Protein AF-A0A8T4ED11-F1 (afdb_monomer_lite)

Radius of gyration: 26.64 Å; chains: 1; bounding box: 66×72×78 Å

Secondary structure (DSSP, 8-state):
-HHHHHHHHHHHHHH-S-HHHHHHHHHHHHHH-HHHHHHHHHHHHHHHHHHHHHTT-HHHHHHHHHHHHHHH-HHHHHHHHHHHHTT-HHHHHHHHHHHHHHTT-GGGTT-SS-HHHHTTT---SSHHHHHHHHHHHHHHHHHHHHHHT--TT--TTGGGSTTGGGGHHHHHHHHHHHHHHS-SS--HHHHHTSHHHHHHHHHTSSHHHHHHHHHHHHHHTT-------S-----GGGGTTS-HHHHHHHHHHHHHHH---HHHHHHHHHHHHHTT-TTHHHHHHHHHHH---HHHHHHHHHHHHHHT---HHHHHHHHHHHHHHHHHHTTS---TTHHHHHHTTS-PPP-----------

pLDDT: mean 85.47, std 14.9, range [37.72, 97.0]

Structure (mmCIF, N/CA/C/O backbone):
data_AF-A0A8T4ED11-F1
#
_entry.id   AF-A0A8T4ED11-F1
#
loop_
_atom_site.group_PDB
_atom_site.id
_atom_site.type_symbol
_atom_site.label_atom_id
_atom_site.label_alt_id
_atom_site.label_comp_id
_atom_site.label_asym_id
_atom_site.label_entity_id
_atom_site.label_seq_id
_atom_site.pdbx_PDB_ins_code
_atom_site.Cartn_x
_atom_site.Cartn_y
_atom_site.Cartn_z
_atom_site.occupancy
_atom_site.B_iso_or_equiv
_atom_site.auth_seq_id
_atom_site.auth_comp_id
_atom_site.auth_asym_id
_atom_site.auth_atom_id
_atom_site.pdbx_PDB_model_num
ATOM 1 N N . MET A 1 1 ? 19.936 14.659 -42.113 1.00 74.56 1 MET A N 1
ATOM 2 C CA . MET A 1 1 ? 19.290 13.915 -43.222 1.00 74.56 1 MET A CA 1
ATOM 3 C C . MET A 1 1 ? 19.110 12.441 -42.862 1.00 74.56 1 MET A C 1
ATOM 5 O O . MET A 1 1 ? 18.001 11.953 -43.013 1.00 74.56 1 MET A O 1
ATOM 9 N N . ASN A 1 2 ? 20.134 11.768 -42.314 1.00 84.94 2 ASN A N 1
ATOM 10 C CA . ASN A 1 2 ? 20.030 10.369 -41.860 1.00 84.94 2 ASN A CA 1
ATOM 11 C C . ASN A 1 2 ? 18.988 10.152 -40.748 1.00 84.94 2 ASN A C 1
ATOM 13 O O . ASN A 1 2 ? 18.238 9.189 -40.831 1.00 84.94 2 ASN A O 1
ATOM 17 N N . ASP A 1 3 ? 18.870 11.072 -39.784 1.00 88.50 3 ASP A N 1
ATOM 18 C CA . ASP A 1 3 ? 17.879 10.950 -38.699 1.00 88.50 3 ASP A CA 1
ATOM 19 C C . ASP A 1 3 ? 16.433 11.013 -39.199 1.00 88.50 3 ASP A C 1
ATOM 21 O O . ASP A 1 3 ? 15.629 10.154 -38.864 1.00 88.50 3 ASP A O 1
ATOM 25 N N . ILE A 1 4 ? 16.123 11.960 -40.091 1.00 91.25 4 ILE A N 1
ATOM 26 C CA . ILE A 1 4 ? 14.794 12.079 -40.716 1.00 91.25 4 ILE A CA 1
ATOM 27 C C . ILE A 1 4 ? 14.449 10.795 -41.482 1.00 91.25 4 ILE A C 1
ATOM 29 O O . ILE A 1 4 ? 13.319 10.313 -41.427 1.00 91.25 4 ILE A O 1
ATOM 33 N N . LEU A 1 5 ? 15.424 10.221 -42.194 1.00 92.06 5 LEU A N 1
ATOM 34 C CA . LEU A 1 5 ? 15.225 8.984 -42.943 1.00 92.06 5 LEU A CA 1
ATOM 35 C C . LEU A 1 5 ? 15.008 7.787 -42.004 1.00 92.06 5 LEU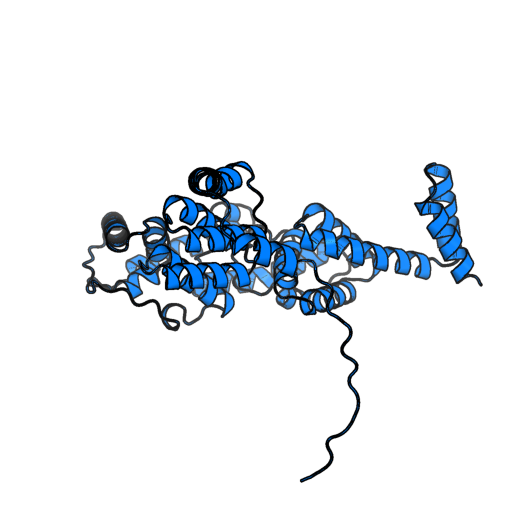 A C 1
ATOM 37 O O . LEU A 1 5 ? 14.088 7.008 -42.235 1.00 92.06 5 LEU A O 1
ATOM 41 N N . ALA A 1 6 ? 15.807 7.654 -40.941 1.00 91.31 6 ALA A N 1
ATOM 42 C CA . ALA A 1 6 ? 15.644 6.607 -39.932 1.00 91.31 6 ALA A CA 1
ATOM 43 C C . ALA A 1 6 ? 14.294 6.712 -39.208 1.00 91.31 6 ALA A C 1
ATOM 45 O O . ALA A 1 6 ? 13.599 5.709 -39.066 1.00 91.31 6 ALA A O 1
ATOM 46 N N . GLU A 1 7 ? 13.881 7.919 -38.824 1.00 91.81 7 GLU A N 1
ATOM 47 C CA . GLU A 1 7 ? 12.572 8.175 -38.225 1.00 91.81 7 GLU A CA 1
ATOM 48 C C . GLU A 1 7 ? 11.429 7.839 -39.190 1.00 91.81 7 GLU A C 1
ATOM 50 O O . GLU A 1 7 ? 10.454 7.207 -38.792 1.00 91.81 7 GLU A O 1
ATOM 55 N N . THR A 1 8 ? 11.555 8.196 -40.472 1.00 94.06 8 THR A N 1
ATOM 56 C CA . THR A 1 8 ? 10.547 7.860 -41.491 1.00 94.06 8 THR A CA 1
ATOM 57 C C . THR A 1 8 ? 10.397 6.347 -41.628 1.00 94.06 8 THR A C 1
ATOM 59 O O . THR A 1 8 ? 9.279 5.839 -41.571 1.00 94.06 8 THR A O 1
ATOM 62 N N . TRP A 1 9 ? 11.508 5.610 -41.743 1.00 94.19 9 TRP A N 1
ATOM 63 C CA . TRP A 1 9 ? 11.479 4.146 -41.779 1.00 94.19 9 TRP A CA 1
ATOM 64 C C . TRP A 1 9 ? 10.877 3.547 -40.504 1.00 94.19 9 TRP A C 1
ATOM 66 O O . TRP A 1 9 ? 10.102 2.599 -40.590 1.00 94.19 9 TRP A O 1
ATOM 76 N N . PHE A 1 10 ? 11.178 4.113 -39.334 1.00 92.31 10 PHE A N 1
ATOM 77 C CA . PHE A 1 10 ? 10.595 3.664 -38.073 1.00 92.31 10 PHE A CA 1
ATOM 78 C C . PHE A 1 10 ? 9.075 3.894 -38.023 1.00 92.31 10 PHE A C 1
ATOM 80 O O . PHE A 1 10 ? 8.321 2.969 -37.756 1.00 92.31 10 PHE A O 1
ATOM 87 N N . ARG A 1 11 ? 8.581 5.082 -38.383 1.00 92.25 11 ARG A N 1
ATOM 88 C CA . ARG A 1 11 ? 7.129 5.348 -38.438 1.00 92.25 11 ARG A CA 1
ATOM 89 C C . ARG A 1 11 ? 6.410 4.458 -39.456 1.00 92.25 11 ARG A C 1
ATOM 91 O O . ARG A 1 11 ? 5.270 4.040 -39.240 1.00 92.25 11 ARG A O 1
ATOM 98 N N . MET A 1 12 ? 7.066 4.153 -40.578 1.00 94.25 12 MET A N 1
ATOM 99 C CA . MET A 1 12 ? 6.539 3.203 -41.558 1.00 94.25 12 MET A CA 1
ATOM 100 C C . MET A 1 12 ? 6.446 1.791 -40.981 1.00 94.25 12 MET A C 1
ATOM 102 O O . MET A 1 12 ? 5.468 1.105 -41.263 1.00 94.25 12 MET A O 1
ATOM 106 N N . SER A 1 13 ? 7.408 1.346 -40.164 1.00 94.44 13 SER A N 1
ATOM 107 C CA . SER A 1 13 ? 7.330 0.016 -39.548 1.00 94.44 13 SER A CA 1
ATOM 108 C C . SER A 1 13 ? 6.127 -0.114 -38.613 1.00 94.44 13 SER A C 1
ATOM 110 O O . SER A 1 13 ? 5.433 -1.123 -38.664 1.00 94.44 13 SER A O 1
ATOM 112 N N . GLU A 1 14 ? 5.816 0.924 -37.836 1.00 90.25 14 GLU A N 1
ATOM 113 C CA . GLU A 1 14 ? 4.693 0.907 -36.889 1.00 90.25 14 GLU A CA 1
ATOM 114 C C . GLU A 1 14 ? 3.315 0.977 -37.561 1.00 90.25 14 GLU A C 1
ATOM 116 O O . GLU A 1 14 ? 2.346 0.410 -37.061 1.00 90.25 14 GLU A O 1
ATOM 121 N N . SER A 1 15 ? 3.217 1.661 -38.701 1.00 93.19 15 SER A N 1
ATOM 122 C CA . SER A 1 15 ? 1.956 1.842 -39.437 1.00 93.19 15 SER A CA 1
ATOM 123 C C . SER A 1 15 ? 1.664 0.733 -40.453 1.00 93.19 15 SER A C 1
ATOM 125 O O . SER A 1 15 ? 0.579 0.713 -41.037 1.00 93.19 15 SER A O 1
ATOM 127 N N . THR A 1 16 ? 2.600 -0.197 -40.674 1.00 95.00 16 THR A N 1
ATOM 128 C CA . THR A 1 16 ? 2.473 -1.258 -41.682 1.00 95.00 16 THR A CA 1
ATOM 129 C C . THR A 1 16 ? 1.821 -2.516 -41.093 1.00 95.00 16 THR A C 1
ATOM 131 O O . THR A 1 16 ? 2.418 -3.156 -40.230 1.00 95.00 16 THR A O 1
ATOM 134 N N . PRO A 1 17 ? 0.637 -2.949 -41.581 1.00 93.75 17 PRO A N 1
ATOM 135 C CA . PRO A 1 17 ? -0.029 -4.154 -41.071 1.00 93.75 17 PRO A CA 1
ATOM 136 C C . PRO A 1 17 ? 0.701 -5.461 -41.420 1.00 93.75 17 PRO A C 1
ATOM 138 O O . PRO A 1 17 ? 0.575 -6.461 -40.710 1.00 93.75 17 PRO A O 1
ATOM 141 N N . ASP A 1 18 ? 1.439 -5.475 -42.535 1.00 96.19 18 ASP A N 1
ATOM 142 C CA . ASP A 1 18 ? 2.239 -6.623 -42.959 1.00 96.19 18 ASP A CA 1
ATOM 143 C C . ASP A 1 18 ? 3.493 -6.747 -42.083 1.00 96.19 18 ASP A C 1
ATOM 145 O O . ASP A 1 18 ? 4.391 -5.904 -42.123 1.00 96.19 18 ASP A O 1
ATOM 149 N N . LYS A 1 19 ? 3.569 -7.835 -41.309 1.00 91.31 19 LYS A N 1
ATOM 150 C CA . LYS A 1 19 ? 4.654 -8.075 -40.347 1.00 91.31 19 LYS A CA 1
ATOM 151 C C . LYS A 1 19 ? 6.035 -8.176 -40.996 1.00 91.31 19 LYS A C 1
ATOM 153 O O . LYS A 1 19 ? 7.015 -7.761 -40.388 1.00 91.31 19 LYS A O 1
ATOM 158 N N . ILE A 1 20 ? 6.128 -8.736 -42.203 1.00 94.00 20 ILE A N 1
ATOM 159 C CA . ILE A 1 20 ? 7.411 -8.898 -42.898 1.00 94.00 20 ILE A CA 1
ATOM 160 C C . ILE A 1 20 ? 7.893 -7.530 -43.373 1.00 94.00 20 ILE A C 1
ATOM 162 O O . ILE A 1 20 ? 9.060 -7.183 -43.201 1.00 94.00 20 ILE A O 1
ATOM 166 N N . LEU A 1 21 ? 6.989 -6.737 -43.946 1.00 93.69 21 LEU A N 1
ATOM 167 C CA . LEU A 1 21 ? 7.322 -5.411 -44.448 1.00 93.69 21 LEU A CA 1
ATOM 168 C C . LEU A 1 21 ? 7.646 -4.429 -43.310 1.00 93.69 21 LEU A C 1
ATOM 170 O O . LEU A 1 21 ? 8.619 -3.682 -43.413 1.00 93.69 21 LEU A O 1
ATOM 174 N N . ALA A 1 22 ? 6.901 -4.493 -42.204 1.00 90.25 22 ALA A N 1
ATOM 175 C CA . ALA A 1 22 ? 7.196 -3.749 -40.983 1.00 90.25 22 ALA A CA 1
ATOM 176 C C . ALA A 1 22 ? 8.606 -4.063 -40.455 1.00 90.25 22 ALA A C 1
ATOM 178 O O . ALA A 1 22 ? 9.381 -3.148 -40.171 1.00 90.25 22 ALA A O 1
ATOM 179 N N . GLU A 1 23 ? 8.980 -5.344 -40.401 1.00 90.38 23 GLU A N 1
ATOM 180 C CA . GLU A 1 23 ? 10.317 -5.761 -39.971 1.00 90.38 23 GLU A CA 1
ATOM 181 C C . GLU A 1 23 ? 11.409 -5.215 -40.903 1.00 90.38 23 GLU A C 1
ATOM 183 O O . GLU A 1 23 ? 12.419 -4.694 -40.437 1.00 90.38 23 GLU A O 1
ATOM 188 N N . ILE A 1 24 ? 11.197 -5.242 -42.224 1.00 94.56 24 ILE A N 1
ATOM 189 C CA . ILE A 1 24 ? 12.142 -4.658 -43.191 1.00 94.56 24 ILE A CA 1
ATOM 190 C C . ILE A 1 24 ? 12.348 -3.160 -42.924 1.00 94.56 24 ILE A C 1
ATOM 192 O O . ILE A 1 24 ? 13.485 -2.680 -42.934 1.00 94.56 24 ILE A O 1
ATOM 196 N N . TYR A 1 25 ? 11.270 -2.415 -42.671 1.00 94.88 25 TYR A N 1
ATOM 197 C CA . TYR A 1 25 ? 11.342 -0.987 -42.359 1.00 94.88 25 TYR A CA 1
ATOM 198 C C . TYR A 1 25 ? 12.078 -0.718 -41.046 1.00 94.88 25 TYR A C 1
ATOM 200 O O . TYR A 1 25 ? 12.963 0.138 -41.012 1.00 94.88 25 TYR A O 1
ATOM 208 N N . LEU A 1 26 ? 11.807 -1.501 -40.001 1.00 91.62 26 LEU A N 1
ATOM 209 C CA . LEU A 1 26 ? 12.522 -1.404 -38.732 1.00 91.62 26 LEU A CA 1
ATOM 210 C C . LEU A 1 26 ? 14.020 -1.696 -38.905 1.00 91.62 26 LEU A C 1
ATOM 212 O O . LEU A 1 26 ? 14.855 -0.930 -38.426 1.00 91.62 26 LEU A O 1
ATOM 216 N N . GLN A 1 27 ? 14.377 -2.759 -39.631 1.00 93.38 27 GLN A N 1
ATOM 217 C CA . GLN A 1 27 ? 15.773 -3.106 -39.906 1.00 93.38 27 GLN A CA 1
ATOM 218 C C . GLN A 1 27 ? 16.490 -2.010 -40.701 1.00 93.38 27 GLN A C 1
ATOM 220 O O . GLN A 1 27 ? 17.664 -1.736 -40.457 1.00 93.38 27 GLN A O 1
ATOM 225 N N . ASN A 1 28 ? 15.803 -1.344 -41.631 1.00 95.06 28 ASN A N 1
ATOM 226 C CA . ASN A 1 28 ? 16.368 -0.200 -42.347 1.00 95.06 28 ASN A CA 1
ATOM 227 C C . ASN A 1 28 ? 16.570 1.010 -41.427 1.00 95.06 28 ASN A C 1
ATOM 229 O O . ASN A 1 28 ? 17.628 1.634 -41.488 1.00 95.06 28 ASN A O 1
ATOM 233 N N . ALA A 1 29 ? 15.615 1.306 -40.542 1.00 92.81 29 ALA A N 1
ATOM 234 C CA . ALA A 1 29 ? 15.761 2.362 -39.544 1.00 92.81 29 ALA A CA 1
ATOM 235 C C . ALA A 1 29 ? 16.968 2.101 -38.621 1.00 92.81 29 ALA A C 1
ATOM 237 O O . ALA A 1 29 ? 17.821 2.974 -38.456 1.00 92.81 29 ALA A O 1
ATOM 238 N N . LEU A 1 30 ? 17.090 0.870 -38.103 1.00 91.00 30 LEU A N 1
ATOM 239 C CA . LEU A 1 30 ? 18.190 0.432 -37.236 1.00 91.00 30 LEU A CA 1
ATOM 240 C C . LEU A 1 30 ? 19.553 0.469 -37.935 1.00 91.00 30 LEU A C 1
ATOM 242 O O . LEU A 1 30 ? 20.549 0.808 -37.306 1.00 91.00 30 LEU A O 1
ATOM 246 N N . LYS A 1 31 ? 19.617 0.150 -39.233 1.00 94.19 31 LYS A N 1
ATOM 247 C CA . LYS A 1 31 ? 20.858 0.262 -40.019 1.00 94.19 31 LYS A CA 1
ATOM 248 C C . LYS A 1 31 ? 21.320 1.706 -40.190 1.00 94.19 31 LYS A C 1
ATOM 250 O O . LYS A 1 31 ? 22.519 1.938 -40.308 1.00 94.19 31 LYS A O 1
ATOM 255 N N . ILE A 1 32 ? 20.384 2.652 -40.269 1.00 94.88 32 ILE A N 1
ATOM 256 C CA . ILE A 1 32 ? 20.697 4.064 -40.510 1.00 94.88 32 ILE A CA 1
ATOM 257 C C . ILE A 1 32 ? 21.063 4.769 -39.205 1.00 94.88 32 ILE A C 1
ATOM 259 O O . ILE A 1 32 ? 22.059 5.488 -39.169 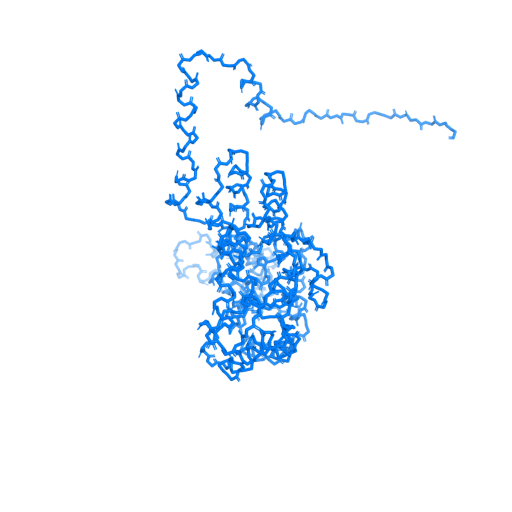1.00 94.88 32 ILE A O 1
ATOM 263 N N . SER A 1 33 ? 20.254 4.599 -38.156 1.00 94.12 33 SER A N 1
ATOM 264 C CA . SER A 1 33 ? 20.466 5.255 -36.863 1.00 94.12 33 SER A CA 1
ATOM 265 C C . SER A 1 33 ? 19.866 4.410 -35.729 1.00 94.12 33 SER A C 1
ATOM 267 O O . SER A 1 33 ? 18.722 4.635 -35.322 1.00 94.12 33 SER A O 1
ATOM 269 N N . PRO A 1 34 ? 20.606 3.408 -35.214 1.00 90.25 34 PRO A N 1
ATOM 270 C CA . PRO A 1 34 ? 20.105 2.530 -34.156 1.00 90.25 34 PRO A CA 1
ATOM 271 C C . PRO A 1 34 ? 19.823 3.304 -32.862 1.00 90.25 34 PRO A C 1
ATOM 273 O O . PRO A 1 34 ? 18.814 3.061 -32.206 1.00 90.25 34 PRO A O 1
ATOM 276 N N . GLU A 1 35 ? 20.657 4.298 -32.550 1.00 89.19 35 GLU A N 1
ATOM 277 C CA . GLU A 1 35 ? 20.508 5.176 -31.385 1.00 89.19 35 GLU A CA 1
ATOM 278 C C . GLU A 1 35 ? 19.219 6.009 -31.448 1.00 89.19 35 GLU A C 1
ATOM 280 O O . GLU A 1 35 ? 18.513 6.137 -30.447 1.00 89.19 35 GLU A O 1
ATOM 285 N N . LEU A 1 36 ? 18.864 6.553 -32.622 1.00 88.44 36 LEU A N 1
ATOM 286 C CA . LEU A 1 36 ? 17.620 7.311 -32.787 1.00 88.44 36 LEU A CA 1
ATOM 287 C C . LEU A 1 36 ? 16.393 6.413 -32.629 1.00 88.44 36 LEU A C 1
ATOM 289 O O . LEU A 1 36 ? 15.457 6.779 -31.923 1.00 88.44 36 LEU A O 1
ATOM 293 N N . VAL A 1 37 ? 16.404 5.235 -33.257 1.00 87.69 37 VAL A N 1
ATOM 294 C CA . VAL A 1 37 ? 15.311 4.260 -33.134 1.00 87.69 37 VAL A CA 1
ATOM 295 C C . VAL A 1 37 ? 15.114 3.857 -31.675 1.00 87.69 37 VAL A C 1
ATOM 297 O O . VAL A 1 37 ? 13.983 3.820 -31.190 1.00 87.69 37 VAL A O 1
ATOM 300 N N . GLN A 1 38 ? 16.207 3.610 -30.952 1.00 88.69 38 GLN A N 1
ATOM 301 C CA . GLN A 1 38 ? 16.168 3.304 -29.527 1.00 88.69 38 GLN A CA 1
ATOM 302 C C . GLN A 1 38 ? 15.596 4.470 -28.711 1.00 88.69 38 GLN A C 1
ATOM 304 O O . GLN A 1 38 ? 14.727 4.251 -27.873 1.00 88.69 38 GLN A O 1
ATOM 309 N N . ARG A 1 39 ? 15.998 5.715 -28.998 1.00 88.69 39 ARG A N 1
ATOM 310 C CA . ARG A 1 39 ? 15.435 6.908 -28.345 1.00 88.69 39 ARG A CA 1
ATOM 311 C C . ARG A 1 39 ? 13.933 7.065 -28.576 1.00 88.69 39 ARG A C 1
ATOM 313 O O . ARG A 1 39 ? 13.223 7.370 -27.622 1.00 88.69 39 ARG A O 1
ATOM 320 N N . ILE A 1 40 ? 13.455 6.870 -29.808 1.00 87.88 40 ILE A N 1
ATOM 321 C CA . ILE A 1 40 ? 12.022 6.962 -30.133 1.00 87.88 40 ILE A CA 1
ATOM 322 C C . ILE A 1 40 ? 11.246 5.878 -29.378 1.00 87.88 40 ILE A C 1
ATOM 324 O O . ILE A 1 40 ? 10.237 6.179 -28.744 1.00 87.88 40 ILE A O 1
ATOM 328 N N . ARG A 1 41 ? 11.752 4.637 -29.374 1.00 89.00 41 ARG A N 1
ATOM 329 C CA . ARG A 1 41 ? 11.154 3.532 -28.613 1.00 89.00 41 ARG A CA 1
ATOM 330 C C . ARG A 1 41 ? 11.076 3.835 -27.121 1.00 89.00 41 ARG A C 1
ATOM 332 O O . ARG A 1 41 ? 9.993 3.741 -26.563 1.00 89.00 41 ARG A O 1
ATOM 339 N N . CYS A 1 42 ? 12.173 4.267 -26.496 1.00 90.19 42 CYS A N 1
ATOM 340 C CA . CYS A 1 42 ? 12.169 4.623 -25.075 1.00 90.19 42 CYS A CA 1
ATOM 341 C C . CYS A 1 42 ? 11.178 5.753 -24.764 1.00 90.19 42 CYS A C 1
ATOM 343 O O . CYS A 1 42 ? 10.489 5.696 -23.749 1.00 90.19 42 CYS A O 1
ATOM 345 N N . ALA A 1 43 ? 11.084 6.770 -25.628 1.00 88.81 43 ALA A N 1
ATOM 346 C CA . ALA A 1 43 ? 10.143 7.872 -25.439 1.00 88.81 43 ALA A CA 1
ATOM 347 C C . ALA A 1 43 ? 8.687 7.385 -25.446 1.00 88.81 43 ALA A C 1
ATOM 349 O O . ALA A 1 43 ? 7.933 7.738 -24.542 1.00 88.81 43 ALA A O 1
ATOM 350 N N . ARG A 1 44 ? 8.330 6.521 -26.403 1.00 89.38 44 ARG A N 1
ATOM 351 C CA . ARG A 1 44 ? 6.996 5.921 -26.502 1.00 89.38 44 ARG A CA 1
ATOM 352 C C . ARG A 1 44 ? 6.697 4.977 -25.336 1.00 89.38 44 ARG A C 1
ATOM 354 O O . ARG A 1 44 ? 5.658 5.103 -24.701 1.00 89.38 44 ARG A O 1
ATOM 361 N N . THR A 1 45 ? 7.622 4.076 -24.999 1.00 92.06 45 THR A N 1
ATOM 362 C CA . THR A 1 45 ? 7.466 3.162 -23.854 1.00 92.06 45 THR A CA 1
ATOM 363 C C . THR A 1 45 ? 7.277 3.926 -22.546 1.00 92.06 45 THR A C 1
ATOM 365 O O . THR A 1 45 ? 6.555 3.469 -21.672 1.00 92.06 45 THR A O 1
ATOM 368 N N . ARG A 1 46 ? 7.880 5.109 -22.403 1.00 89.81 46 ARG A N 1
ATOM 369 C CA . ARG A 1 46 ? 7.675 5.974 -21.237 1.00 89.81 46 ARG A CA 1
ATOM 370 C C . ARG A 1 46 ? 6.263 6.572 -21.181 1.00 89.81 46 ARG A C 1
ATOM 372 O O . ARG A 1 46 ? 5.706 6.656 -20.092 1.00 89.81 46 ARG A O 1
ATOM 379 N N . GLU A 1 47 ? 5.700 6.990 -22.314 1.00 89.25 47 GLU A N 1
ATOM 380 C CA . GLU A 1 47 ? 4.308 7.466 -22.385 1.00 89.25 47 GLU A CA 1
ATOM 381 C C . GLU A 1 47 ? 3.333 6.335 -22.033 1.00 89.25 47 GLU A C 1
ATOM 383 O O . GLU A 1 47 ? 2.474 6.498 -21.172 1.00 89.25 47 GLU A O 1
ATOM 388 N N . GLU A 1 48 ? 3.546 5.148 -22.601 1.00 92.75 48 GLU A N 1
ATOM 389 C CA . GLU A 1 48 ? 2.750 3.957 -22.287 1.00 92.75 48 GLU A CA 1
ATOM 390 C C . GLU A 1 48 ? 2.904 3.544 -20.812 1.00 92.75 48 GLU A C 1
ATOM 392 O O . GLU A 1 48 ? 1.926 3.186 -20.158 1.00 92.75 48 GLU A O 1
ATOM 397 N N . LEU A 1 49 ? 4.117 3.629 -20.254 1.00 93.50 49 LEU A N 1
ATOM 398 C CA . LEU A 1 49 ? 4.384 3.321 -18.849 1.00 93.50 49 LEU A CA 1
ATOM 399 C C . LEU A 1 49 ? 3.588 4.231 -17.909 1.00 93.50 49 LEU A C 1
ATOM 401 O O . LEU A 1 49 ? 3.079 3.749 -16.901 1.00 93.50 49 LEU A O 1
ATOM 405 N N . TYR A 1 50 ? 3.453 5.518 -18.231 1.00 92.12 50 TYR A N 1
ATOM 406 C CA . TYR A 1 50 ? 2.631 6.434 -17.444 1.00 92.12 50 TYR A CA 1
ATOM 407 C C . TYR A 1 50 ? 1.178 5.959 -17.366 1.00 92.12 50 TYR A C 1
ATOM 409 O O . TYR A 1 50 ? 0.661 5.760 -16.267 1.00 92.12 50 TYR A O 1
ATOM 417 N N . GLU A 1 51 ? 0.552 5.694 -18.514 1.00 91.31 51 GLU A N 1
ATOM 418 C CA . GLU A 1 51 ? -0.836 5.221 -18.579 1.00 91.31 51 GLU A CA 1
ATOM 419 C C . GLU A 1 51 ? -1.007 3.872 -17.864 1.00 91.31 51 GLU A C 1
ATOM 421 O O . GLU A 1 51 ? -2.015 3.615 -17.201 1.00 91.31 51 GLU A O 1
ATOM 426 N N . GLN A 1 52 ? -0.006 2.993 -17.955 1.00 93.31 52 GLN A N 1
ATOM 427 C CA . GLN A 1 52 ? -0.004 1.690 -17.287 1.00 93.31 52 GLN A CA 1
ATOM 428 C C . GLN A 1 52 ? 0.120 1.814 -15.763 1.00 93.31 52 GLN A C 1
ATOM 430 O O . GLN A 1 52 ? -0.580 1.104 -15.040 1.00 93.31 52 GLN A O 1
ATOM 435 N N . ILE A 1 53 ? 0.976 2.713 -15.264 1.00 91.25 53 ILE A N 1
ATOM 436 C CA . ILE A 1 53 ? 1.083 3.031 -13.831 1.00 91.25 53 ILE A CA 1
ATOM 437 C C . ILE A 1 53 ? -0.234 3.642 -13.350 1.00 91.25 53 ILE A C 1
ATOM 439 O O . ILE A 1 53 ? -0.771 3.234 -12.318 1.00 91.25 53 ILE A O 1
ATOM 443 N N . GLU A 1 54 ? -0.785 4.589 -14.109 1.00 87.31 54 GLU A N 1
ATOM 444 C CA . GLU A 1 54 ? -2.030 5.265 -13.767 1.00 87.31 54 GLU A CA 1
ATOM 445 C C . GLU A 1 54 ? -3.196 4.272 -13.676 1.00 87.31 54 GLU A C 1
ATOM 447 O O . GLU A 1 54 ? -3.924 4.271 -12.682 1.00 87.31 54 GLU A O 1
ATOM 452 N N . SER A 1 55 ? -3.315 3.373 -14.651 1.00 85.62 55 SER A N 1
ATOM 453 C CA . SER A 1 55 ? -4.346 2.329 -14.708 1.00 85.62 55 SER A CA 1
ATOM 454 C C . SER A 1 55 ? -4.062 1.097 -13.837 1.00 85.62 55 SER A C 1
ATOM 456 O O . SER A 1 55 ? -4.864 0.162 -13.839 1.00 85.62 55 SER A O 1
ATOM 458 N N . ARG A 1 56 ? -2.950 1.073 -13.084 1.00 86.50 56 ARG A N 1
ATOM 459 C CA . ARG A 1 56 ? -2.497 -0.073 -12.266 1.00 86.50 56 ARG A CA 1
ATOM 460 C C . ARG A 1 56 ? -2.352 -1.381 -13.065 1.00 86.50 56 ARG A C 1
ATOM 462 O O . ARG A 1 56 ? -2.519 -2.477 -12.529 1.00 86.50 56 ARG A O 1
ATOM 469 N N . ASN A 1 57 ? -2.009 -1.299 -14.350 1.00 90.25 57 ASN A N 1
ATOM 470 C CA . ASN A 1 57 ? -1.719 -2.466 -15.181 1.00 90.25 57 ASN A CA 1
ATOM 471 C C . ASN A 1 57 ? -0.289 -2.960 -14.915 1.00 90.25 57 ASN A C 1
ATOM 473 O O . ASN A 1 57 ? 0.624 -2.751 -15.717 1.00 90.25 57 ASN A O 1
ATOM 477 N N . TYR A 1 58 ? -0.097 -3.613 -13.764 1.00 90.69 58 TYR A N 1
ATOM 478 C CA . TYR A 1 58 ? 1.224 -4.014 -13.270 1.00 90.69 58 TYR A CA 1
ATOM 479 C C . TYR A 1 58 ? 2.002 -4.883 -14.260 1.00 90.69 58 TYR A C 1
ATOM 481 O O . TYR A 1 58 ? 3.200 -4.680 -14.425 1.00 90.69 58 TYR A O 1
ATOM 489 N N . ALA A 1 59 ? 1.336 -5.814 -14.951 1.00 92.88 59 ALA A N 1
ATOM 490 C CA . ALA A 1 59 ? 1.989 -6.685 -15.926 1.00 92.88 59 ALA A CA 1
ATOM 491 C C . ALA A 1 59 ? 2.600 -5.880 -17.083 1.00 92.88 59 ALA A C 1
ATOM 493 O O . ALA A 1 59 ? 3.774 -6.053 -17.401 1.00 92.88 59 ALA A O 1
ATOM 494 N N . SER A 1 60 ? 1.825 -4.956 -17.660 1.00 94.44 60 SER A N 1
ATOM 495 C CA . SER A 1 60 ? 2.299 -4.127 -18.773 1.00 94.44 60 SER A CA 1
ATOM 496 C C . SER A 1 60 ? 3.363 -3.131 -18.309 1.00 94.44 60 SER A C 1
ATOM 498 O O . SER A 1 60 ? 4.393 -3.001 -18.964 1.00 94.44 60 SER A O 1
ATOM 500 N N . ALA A 1 61 ? 3.169 -2.512 -17.138 1.00 95.75 61 ALA A N 1
ATOM 501 C CA . ALA A 1 61 ? 4.146 -1.599 -16.546 1.00 95.75 61 ALA A CA 1
ATOM 502 C C . ALA A 1 61 ? 5.498 -2.288 -16.291 1.00 95.75 61 ALA A C 1
ATOM 504 O O . ALA A 1 61 ? 6.544 -1.718 -16.592 1.00 95.75 61 ALA A O 1
ATOM 505 N N . CYS A 1 62 ? 5.492 -3.533 -15.796 1.00 95.94 62 CYS A N 1
ATOM 506 C CA . CYS A 1 62 ? 6.717 -4.311 -15.595 1.00 95.94 62 CYS A CA 1
ATOM 507 C C . CYS A 1 62 ? 7.437 -4.598 -16.919 1.00 95.94 62 CYS A C 1
ATOM 509 O O . CYS A 1 62 ? 8.652 -4.430 -16.988 1.00 95.94 62 CYS A O 1
ATOM 511 N N . SER A 1 63 ? 6.706 -4.974 -17.974 1.00 94.88 63 SER A N 1
ATOM 512 C CA . SER A 1 63 ? 7.295 -5.185 -19.303 1.00 94.88 63 SER A CA 1
ATOM 513 C C . SER A 1 63 ? 7.889 -3.899 -19.886 1.00 94.88 63 SER A C 1
ATOM 515 O O . SER A 1 63 ? 8.988 -3.920 -20.435 1.00 94.88 63 SER A O 1
ATOM 517 N N . SER A 1 64 ? 7.208 -2.762 -19.727 1.00 95.56 64 SER A N 1
ATOM 518 C CA . SER A 1 64 ? 7.726 -1.455 -20.147 1.00 95.56 64 SER A CA 1
ATOM 519 C C . SER A 1 64 ? 8.994 -1.069 -19.379 1.00 95.56 64 SER A C 1
ATOM 521 O O . SER A 1 64 ? 9.951 -0.576 -19.974 1.00 95.56 64 SER A O 1
ATOM 523 N N . LEU A 1 65 ? 9.041 -1.332 -18.069 1.00 95.94 65 LEU A N 1
ATOM 524 C CA . LEU A 1 65 ? 10.232 -1.096 -17.250 1.00 95.94 65 LEU A CA 1
ATOM 525 C C . LEU A 1 65 ? 11.413 -1.970 -17.664 1.00 95.94 65 LEU A C 1
ATOM 527 O O . LEU A 1 65 ? 12.526 -1.460 -17.746 1.00 95.94 65 LEU A O 1
ATOM 531 N N . GLU A 1 66 ? 11.188 -3.251 -17.947 1.00 95.69 66 GLU A N 1
ATOM 532 C CA . GLU A 1 66 ? 12.227 -4.160 -18.441 1.00 95.69 66 GLU A CA 1
ATOM 533 C C . GLU A 1 66 ? 12.852 -3.624 -19.734 1.00 95.69 66 GLU A C 1
ATOM 535 O O . GLU A 1 66 ? 14.068 -3.440 -19.793 1.00 95.69 66 GLU A O 1
ATOM 540 N N . LEU A 1 67 ? 12.023 -3.234 -20.709 1.00 93.06 67 LEU A N 1
ATOM 541 C CA . LEU A 1 67 ? 12.485 -2.639 -21.967 1.00 93.06 67 LEU A CA 1
ATOM 542 C C . LEU A 1 67 ? 13.302 -1.356 -21.752 1.00 93.06 67 LEU A C 1
ATOM 544 O O . LEU A 1 67 ? 14.334 -1.158 -22.397 1.00 93.06 67 LEU A O 1
ATOM 548 N N . LEU A 1 68 ? 12.864 -0.477 -20.845 1.00 94.50 68 LEU A N 1
ATOM 549 C CA . LEU A 1 68 ? 13.600 0.747 -20.520 1.00 94.50 68 LEU A CA 1
ATOM 550 C C . LEU A 1 68 ? 14.933 0.431 -19.831 1.00 94.50 68 LEU A C 1
ATOM 552 O O . LEU A 1 68 ? 15.964 0.994 -20.195 1.00 94.50 68 LEU A O 1
ATOM 556 N N . VAL A 1 69 ? 14.950 -0.494 -18.874 1.00 94.62 69 VAL A N 1
ATOM 557 C CA . VAL A 1 69 ? 16.179 -0.897 -18.181 1.00 94.62 69 VAL A CA 1
ATOM 558 C C . VAL A 1 69 ? 17.188 -1.497 -19.155 1.00 94.62 69 VAL A C 1
ATOM 560 O O . VAL A 1 69 ? 18.355 -1.113 -19.109 1.00 94.62 69 VAL A O 1
ATOM 563 N N . GLU A 1 70 ? 16.761 -2.374 -20.060 1.00 91.38 70 GLU A N 1
ATOM 564 C CA . GLU A 1 70 ? 17.634 -2.958 -21.084 1.00 91.38 70 GLU A CA 1
ATOM 565 C C . GLU A 1 70 ? 18.188 -1.900 -22.045 1.00 91.38 70 GLU A C 1
ATOM 567 O O . GLU A 1 70 ? 19.350 -1.963 -22.450 1.00 91.38 70 GLU A O 1
ATOM 572 N N . ALA A 1 71 ? 17.374 -0.904 -22.400 1.00 90.56 71 ALA A N 1
ATOM 573 C CA . ALA A 1 71 ? 17.757 0.101 -23.379 1.00 90.56 71 ALA A CA 1
ATOM 574 C C . ALA A 1 71 ? 18.678 1.197 -22.813 1.00 90.56 71 ALA A C 1
ATOM 576 O O . ALA A 1 71 ? 19.626 1.608 -23.478 1.00 90.56 71 ALA A O 1
ATOM 577 N N . GLN A 1 72 ? 18.393 1.718 -21.621 1.00 92.00 72 GLN A N 1
ATOM 578 C CA . GLN A 1 72 ? 19.063 2.914 -21.076 1.00 92.00 72 GLN A CA 1
ATOM 579 C C . GLN A 1 72 ? 19.648 2.703 -19.671 1.00 92.00 72 GLN A C 1
ATOM 581 O O . GLN A 1 72 ? 20.272 3.609 -19.114 1.00 92.00 72 GLN A O 1
ATOM 586 N N . GLY A 1 73 ? 19.489 1.512 -19.096 1.00 93.56 73 GLY A N 1
ATOM 587 C CA . GLY A 1 73 ? 19.963 1.180 -17.760 1.00 93.56 73 GLY A CA 1
ATOM 588 C C . GLY A 1 73 ? 19.045 1.679 -16.642 1.00 93.56 73 GLY A C 1
ATOM 589 O O . GLY A 1 73 ? 18.192 2.558 -16.815 1.00 93.56 73 GLY A O 1
ATOM 590 N N . TRP A 1 74 ? 19.254 1.123 -15.447 1.00 95.62 74 TRP A N 1
ATOM 591 C CA . TRP A 1 74 ? 18.430 1.424 -14.275 1.00 95.62 74 TRP A CA 1
ATOM 592 C C . TRP A 1 74 ? 18.506 2.885 -13.841 1.00 95.62 74 TRP A C 1
ATOM 594 O O . TRP A 1 74 ? 17.473 3.496 -13.624 1.00 95.62 74 TRP A O 1
ATOM 604 N N . LYS A 1 75 ? 19.702 3.481 -13.761 1.00 94.75 75 LYS A N 1
ATOM 605 C CA . LYS A 1 75 ? 19.854 4.860 -13.260 1.00 94.75 75 LYS A CA 1
ATOM 606 C C . LYS A 1 75 ? 19.070 5.883 -14.084 1.00 94.75 75 LYS A C 1
ATOM 608 O O . LYS A 1 75 ? 18.461 6.785 -13.519 1.00 94.75 75 LYS A O 1
ATOM 613 N N . VAL A 1 76 ? 19.083 5.736 -15.409 1.00 93.69 76 VAL A N 1
ATOM 614 C CA . VAL A 1 76 ? 18.338 6.624 -16.313 1.00 93.69 76 VAL A CA 1
ATOM 615 C C . VAL A 1 76 ? 16.837 6.375 -16.173 1.00 93.69 76 VAL A C 1
ATOM 617 O O . VAL A 1 76 ? 16.075 7.325 -16.025 1.00 93.69 76 VAL A O 1
ATOM 620 N N . THR A 1 77 ? 16.424 5.106 -16.145 1.00 95.06 77 THR A N 1
ATOM 621 C CA . THR A 1 77 ? 15.017 4.712 -15.968 1.00 95.06 77 THR A CA 1
ATOM 622 C C . THR A 1 77 ? 14.454 5.198 -14.631 1.00 95.06 77 THR A C 1
ATOM 624 O O . THR A 1 77 ? 13.379 5.784 -14.586 1.00 95.06 77 THR A O 1
ATOM 627 N N . HIS A 1 78 ? 15.207 5.040 -13.545 1.00 95.44 78 HIS A N 1
ATOM 628 C CA . HIS A 1 78 ? 14.842 5.502 -12.210 1.00 95.44 78 HIS A CA 1
ATOM 629 C C . HIS A 1 78 ? 14.716 7.026 -12.138 1.00 95.44 78 HIS A C 1
ATOM 631 O O . HIS A 1 78 ? 13.721 7.522 -11.620 1.00 95.44 78 HIS A O 1
ATOM 637 N N . SER A 1 79 ? 15.658 7.774 -12.724 1.00 94.19 79 SER A N 1
ATOM 638 C CA . SER A 1 79 ? 15.550 9.237 -12.807 1.00 94.19 79 SER A CA 1
ATOM 639 C C . SER A 1 79 ? 14.262 9.671 -13.513 1.00 94.19 79 SER A C 1
ATOM 641 O O . SER A 1 79 ? 13.596 10.591 -13.056 1.00 94.19 79 SER A O 1
ATOM 643 N N . GLN A 1 80 ? 13.873 8.983 -14.589 1.00 91.88 80 GLN A N 1
ATOM 644 C CA . GLN A 1 80 ? 12.628 9.277 -15.305 1.00 91.88 80 GLN A CA 1
ATOM 645 C C . GLN A 1 80 ? 11.383 8.930 -14.479 1.00 91.88 80 GLN A C 1
ATOM 647 O O . GLN A 1 80 ? 10.393 9.656 -14.530 1.00 91.88 80 GLN A O 1
ATOM 652 N N . LEU A 1 81 ? 11.425 7.847 -13.697 1.00 93.69 81 LEU A N 1
ATOM 653 C CA . LEU A 1 81 ? 10.365 7.534 -12.738 1.00 93.69 81 LEU A CA 1
ATOM 654 C C . LEU A 1 81 ? 10.261 8.605 -11.651 1.00 93.69 81 LEU A C 1
ATOM 656 O O . LEU A 1 81 ? 9.158 8.980 -11.280 1.00 93.69 81 LEU A O 1
ATOM 660 N N . MET A 1 82 ? 11.382 9.136 -11.160 1.00 92.25 82 MET A N 1
ATOM 661 C CA . MET A 1 82 ? 11.375 10.243 -10.199 1.00 92.25 82 MET A CA 1
ATOM 662 C C . MET A 1 82 ? 10.724 11.499 -10.782 1.00 92.25 82 MET A C 1
ATOM 664 O O . MET A 1 82 ? 9.903 12.118 -10.105 1.00 92.25 82 MET A O 1
ATOM 668 N N . ASP A 1 83 ? 11.031 11.834 -12.037 1.00 90.50 83 ASP A N 1
ATOM 669 C CA . ASP A 1 83 ? 10.395 12.951 -12.744 1.00 90.50 83 ASP A CA 1
ATOM 670 C C . ASP A 1 83 ? 8.880 12.734 -12.890 1.00 90.50 83 ASP A C 1
ATOM 672 O O . ASP A 1 83 ? 8.095 13.673 -12.760 1.00 90.50 83 ASP A O 1
ATOM 676 N N . LEU A 1 84 ? 8.451 11.487 -13.108 1.00 87.19 84 LEU A N 1
ATOM 677 C CA . LEU A 1 84 ? 7.038 11.113 -13.144 1.00 87.19 84 LEU A CA 1
ATOM 678 C C . LEU A 1 84 ? 6.365 11.278 -11.775 1.00 87.19 84 LEU A C 1
ATOM 680 O O . LEU A 1 84 ? 5.306 11.893 -11.659 1.00 87.19 84 LEU A O 1
ATOM 684 N N . CYS A 1 85 ? 7.008 10.773 -10.723 1.00 88.38 85 CYS A N 1
ATOM 685 C CA . CYS A 1 85 ? 6.551 10.874 -9.340 1.00 88.38 85 CYS A CA 1
ATOM 686 C C . CYS A 1 85 ? 6.448 12.328 -8.855 1.00 88.38 85 CYS A C 1
ATOM 688 O O . CYS A 1 85 ? 5.641 12.621 -7.977 1.00 88.38 85 CYS A O 1
ATOM 690 N N . ALA A 1 86 ? 7.255 13.239 -9.405 1.00 87.12 86 ALA A N 1
ATOM 691 C CA . ALA A 1 86 ? 7.211 14.660 -9.067 1.00 87.12 86 ALA A CA 1
ATOM 692 C C . ALA A 1 86 ? 5.930 15.359 -9.563 1.00 87.12 86 ALA A C 1
ATOM 694 O O . ALA A 1 86 ? 5.595 16.429 -9.060 1.00 87.12 86 ALA A O 1
ATOM 695 N N . GLN A 1 87 ? 5.202 14.763 -10.514 1.00 82.56 87 GLN A N 1
ATOM 696 C CA . GLN A 1 87 ? 3.970 15.339 -11.059 1.00 82.56 87 GLN A CA 1
ATOM 697 C C . GLN A 1 87 ? 2.789 15.211 -10.092 1.00 82.56 87 GLN A C 1
ATOM 699 O O . GLN A 1 87 ? 1.958 16.114 -10.019 1.00 82.56 87 GLN A O 1
ATOM 704 N N . SER A 1 88 ? 2.687 14.099 -9.350 1.00 80.12 88 SER A N 1
ATOM 705 C CA . SER A 1 88 ? 1.635 13.919 -8.344 1.00 80.12 88 SER A CA 1
ATOM 706 C C . SER A 1 88 ? 1.956 12.817 -7.323 1.00 80.12 88 SER A C 1
ATOM 708 O O . SER A 1 88 ? 2.576 11.800 -7.643 1.00 80.12 88 SER A O 1
ATOM 710 N N . LEU A 1 89 ? 1.463 12.982 -6.089 1.00 73.06 89 LEU A N 1
ATOM 711 C CA . LEU A 1 89 ? 1.544 11.956 -5.041 1.00 73.06 89 LEU A CA 1
ATOM 712 C C . LEU A 1 89 ? 0.875 10.616 -5.441 1.00 73.06 89 LEU A C 1
ATOM 714 O O . LEU A 1 89 ? 1.513 9.581 -5.244 1.00 73.06 89 LEU A O 1
ATOM 718 N N . PRO A 1 90 ? -0.330 10.589 -6.059 1.00 80.69 90 PRO A N 1
ATOM 719 C CA . PRO A 1 90 ? -0.928 9.355 -6.576 1.00 80.69 90 PRO A CA 1
ATOM 720 C C . PRO A 1 90 ? -0.000 8.546 -7.487 1.00 80.69 90 PRO A C 1
ATOM 722 O O . PRO A 1 90 ? 0.067 7.321 -7.377 1.00 80.69 90 PRO A O 1
ATOM 725 N N . LEU A 1 91 ? 0.721 9.224 -8.385 1.00 84.81 91 LEU A N 1
ATOM 726 C CA . LEU A 1 91 ? 1.649 8.568 -9.306 1.00 84.81 91 LEU A CA 1
ATOM 727 C C . LEU A 1 91 ? 2.851 7.997 -8.574 1.00 84.81 91 LEU A C 1
ATOM 729 O O . LEU A 1 91 ? 3.271 6.889 -8.899 1.00 84.81 91 LEU A O 1
ATOM 733 N N . ARG A 1 92 ? 3.384 8.710 -7.576 1.00 89.19 92 ARG A N 1
ATOM 734 C CA . ARG A 1 92 ? 4.494 8.207 -6.762 1.00 89.19 92 ARG A CA 1
ATOM 735 C C . ARG A 1 92 ? 4.144 6.892 -6.080 1.00 89.19 92 ARG A C 1
ATOM 737 O O . ARG A 1 92 ? 4.925 5.947 -6.132 1.00 89.19 92 ARG A O 1
ATOM 744 N N . GLU A 1 93 ? 2.949 6.817 -5.513 1.00 84.56 93 GLU A N 1
ATOM 745 C CA . GLU A 1 93 ? 2.482 5.624 -4.815 1.00 84.56 93 GLU A CA 1
ATOM 746 C C . GLU A 1 93 ? 2.255 4.440 -5.754 1.00 84.56 93 GLU A C 1
ATOM 748 O O . GLU A 1 93 ? 2.783 3.350 -5.533 1.00 84.56 93 GLU A O 1
ATOM 753 N N . ARG A 1 94 ? 1.567 4.673 -6.876 1.00 88.38 94 ARG A N 1
ATOM 754 C CA . ARG A 1 94 ? 1.372 3.646 -7.912 1.00 88.38 94 ARG A CA 1
ATOM 755 C C . ARG A 1 94 ? 2.698 3.189 -8.522 1.00 88.38 94 ARG A C 1
ATOM 757 O O . ARG A 1 94 ? 2.862 2.009 -8.819 1.00 88.38 94 ARG A O 1
ATOM 764 N N . THR A 1 95 ? 3.656 4.102 -8.673 1.00 91.69 95 THR A N 1
ATOM 765 C CA . THR A 1 95 ? 5.018 3.770 -9.110 1.00 91.69 95 THR A CA 1
ATOM 766 C C . THR A 1 95 ? 5.711 2.886 -8.078 1.00 91.69 95 THR A C 1
ATOM 768 O O . THR A 1 95 ? 6.327 1.893 -8.453 1.00 91.69 95 THR A O 1
ATOM 771 N N . GLY A 1 96 ? 5.568 3.189 -6.784 1.00 91.19 96 GLY A N 1
ATOM 772 C CA . GLY A 1 96 ? 6.063 2.348 -5.695 1.00 91.19 96 GLY A CA 1
ATOM 773 C C . GLY A 1 96 ? 5.532 0.913 -5.769 1.00 91.19 96 GLY A C 1
ATOM 774 O O . GLY A 1 96 ? 6.328 -0.028 -5.736 1.00 91.19 96 GLY A O 1
ATOM 775 N N . ASP A 1 97 ? 4.219 0.742 -5.959 1.00 89.44 97 ASP A N 1
ATOM 776 C CA . ASP A 1 97 ? 3.591 -0.575 -6.154 1.00 89.44 97 ASP A CA 1
ATOM 777 C C . ASP A 1 97 ? 4.201 -1.302 -7.366 1.00 89.44 97 ASP A C 1
ATOM 779 O O . ASP A 1 97 ? 4.641 -2.449 -7.263 1.00 89.44 97 ASP A O 1
ATOM 783 N N . VAL A 1 98 ? 4.277 -0.623 -8.517 1.00 92.56 98 VAL A N 1
ATOM 784 C CA . VAL A 1 98 ? 4.845 -1.175 -9.758 1.00 92.56 98 VAL A CA 1
ATOM 785 C C . VAL A 1 98 ? 6.291 -1.623 -9.556 1.00 92.56 98 VAL A C 1
ATOM 787 O O . VAL A 1 98 ? 6.658 -2.695 -10.031 1.00 92.56 98 VAL A O 1
ATOM 790 N N . LEU A 1 99 ? 7.104 -0.863 -8.819 1.00 95.00 99 LEU A N 1
ATOM 791 C CA . LEU A 1 99 ? 8.484 -1.238 -8.512 1.00 95.00 99 LEU A CA 1
ATOM 792 C C . LEU A 1 99 ? 8.564 -2.487 -7.632 1.00 95.00 99 LEU A C 1
ATOM 794 O O . LEU A 1 99 ? 9.393 -3.360 -7.888 1.00 95.00 99 LEU A O 1
ATOM 798 N N . LEU A 1 100 ? 7.694 -2.613 -6.626 1.00 92.94 100 LEU A N 1
ATOM 799 C CA . LEU A 1 100 ? 7.621 -3.833 -5.821 1.00 92.94 100 LEU A CA 1
ATOM 800 C C . LEU A 1 100 ? 7.234 -5.041 -6.684 1.00 92.94 100 LEU A C 1
ATOM 802 O O . LEU A 1 100 ? 7.858 -6.093 -6.561 1.00 92.94 100 LEU A O 1
ATOM 806 N N . HIS A 1 101 ? 6.279 -4.896 -7.606 1.00 92.62 101 HIS A N 1
ATOM 807 C CA . HIS A 1 101 ? 5.940 -5.951 -8.566 1.00 92.62 101 HIS A CA 1
ATOM 808 C C . HIS A 1 101 ? 7.113 -6.296 -9.496 1.00 92.62 101 HIS A C 1
ATOM 810 O O . HIS A 1 101 ? 7.474 -7.468 -9.611 1.00 92.62 101 HIS A O 1
ATOM 816 N N . PHE A 1 102 ? 7.743 -5.287 -10.100 1.00 95.00 102 PHE A N 1
ATOM 817 C CA . PHE A 1 102 ? 8.868 -5.438 -11.025 1.00 95.00 102 PHE A CA 1
ATOM 818 C C . PHE A 1 102 ? 10.054 -6.174 -10.386 1.00 95.00 102 PHE A C 1
ATOM 820 O O . PHE A 1 102 ? 10.679 -7.037 -11.010 1.00 95.00 102 PHE A O 1
ATOM 827 N N . PHE A 1 103 ? 10.329 -5.896 -9.109 1.00 94.56 103 PHE A N 1
ATOM 828 C CA . PHE A 1 103 ? 11.412 -6.544 -8.377 1.00 94.56 103 PHE A CA 1
ATOM 829 C C . PHE A 1 103 ? 11.044 -7.889 -7.728 1.00 94.56 103 PHE A C 1
ATOM 831 O O . PHE A 1 103 ? 11.886 -8.487 -7.054 1.00 94.56 103 PHE A O 1
ATOM 838 N N . GLY A 1 104 ? 9.820 -8.393 -7.926 1.00 90.56 104 GLY A N 1
ATOM 839 C CA . GLY A 1 104 ? 9.367 -9.648 -7.314 1.00 90.56 104 GLY A CA 1
ATOM 840 C C . GLY A 1 104 ? 9.180 -9.548 -5.794 1.00 90.56 104 GLY A C 1
ATOM 841 O O . GLY A 1 104 ? 9.412 -10.509 -5.066 1.00 90.56 104 GLY A O 1
ATOM 842 N N . LEU A 1 105 ? 8.802 -8.365 -5.315 1.00 91.12 105 LEU A N 1
ATOM 843 C CA . LEU A 1 105 ? 8.585 -8.001 -3.912 1.00 91.12 105 LEU A CA 1
ATOM 844 C C . LEU A 1 105 ? 7.116 -7.642 -3.635 1.00 91.12 105 LEU A C 1
ATOM 846 O O . LEU A 1 105 ? 6.811 -6.970 -2.654 1.00 91.12 105 LEU A O 1
ATOM 850 N N . SER A 1 106 ? 6.193 -8.074 -4.492 1.00 88.50 106 SER A N 1
ATOM 851 C CA . SER A 1 106 ? 4.756 -7.800 -4.376 1.00 88.50 106 SER A CA 1
ATOM 852 C C . SER A 1 106 ? 4.131 -8.358 -3.093 1.00 88.50 106 SER A C 1
ATOM 854 O O . SER A 1 106 ? 3.187 -7.780 -2.569 1.00 88.50 106 SER A O 1
ATOM 856 N N . THR A 1 107 ? 4.710 -9.406 -2.502 1.00 85.50 107 THR A N 1
ATOM 857 C CA . THR A 1 107 ? 4.324 -9.914 -1.171 1.00 85.50 107 THR A CA 1
ATOM 858 C C . THR A 1 107 ? 4.652 -8.938 -0.030 1.00 85.50 107 THR A C 1
ATOM 860 O O . THR A 1 107 ? 4.317 -9.193 1.125 1.00 85.50 107 THR A O 1
ATOM 863 N N . LEU A 1 108 ? 5.346 -7.832 -0.324 1.00 85.69 108 LEU A N 1
ATOM 864 C CA . LEU A 1 108 ? 5.812 -6.829 0.630 1.00 85.69 108 LEU A CA 1
ATOM 865 C C . LEU A 1 108 ? 5.148 -5.451 0.452 1.00 85.69 108 LEU A C 1
ATOM 867 O O . LEU A 1 108 ? 5.709 -4.444 0.881 1.00 85.69 108 LEU A O 1
ATOM 871 N N . LEU A 1 109 ? 3.931 -5.373 -0.099 1.00 80.38 109 LEU A N 1
ATOM 872 C CA . LEU A 1 109 ? 3.152 -4.116 -0.165 1.00 80.38 109 LEU A CA 1
ATOM 873 C C . LEU A 1 109 ? 2.934 -3.460 1.225 1.00 80.38 109 LEU A C 1
ATOM 875 O O . LEU A 1 109 ? 2.627 -2.275 1.347 1.00 80.38 109 LEU A O 1
ATOM 879 N N . GLY A 1 110 ? 3.137 -4.212 2.311 1.00 82.75 110 GLY A N 1
ATOM 880 C CA . GLY A 1 110 ? 3.104 -3.742 3.698 1.00 82.75 110 GLY A CA 1
ATOM 881 C C . GLY A 1 110 ? 4.376 -3.065 4.227 1.00 82.75 110 GLY A C 1
ATOM 882 O O . GLY A 1 110 ? 4.435 -2.779 5.428 1.00 82.75 110 GLY A O 1
ATOM 883 N N . LEU A 1 111 ? 5.403 -2.847 3.399 1.00 86.31 111 LEU A N 1
ATOM 884 C CA . LEU A 1 111 ? 6.640 -2.208 3.855 1.00 86.31 111 LEU A CA 1
ATOM 885 C C . LEU A 1 111 ? 6.423 -0.748 4.260 1.00 86.31 111 LEU A C 1
ATOM 887 O O . LEU A 1 111 ? 5.617 -0.020 3.679 1.00 86.31 111 LEU A O 1
ATOM 891 N N . ASP A 1 112 ? 7.182 -0.335 5.267 1.00 88.81 112 ASP A N 1
ATOM 892 C CA . ASP A 1 112 ? 7.244 1.029 5.783 1.00 88.81 112 ASP A CA 1
ATOM 893 C C . ASP A 1 112 ? 8.431 1.789 5.166 1.00 88.81 112 ASP A C 1
ATOM 895 O O . ASP A 1 112 ? 9.254 2.376 5.866 1.00 88.81 112 ASP A O 1
ATOM 899 N N . ILE A 1 113 ? 8.558 1.707 3.838 1.00 87.56 113 ILE A N 1
ATOM 900 C CA . ILE A 1 113 ? 9.604 2.366 3.044 1.00 87.56 113 ILE A CA 1
ATOM 901 C C . ILE A 1 113 ? 8.973 3.028 1.820 1.00 87.56 113 ILE A C 1
ATOM 903 O O . ILE A 1 113 ? 7.905 2.611 1.380 1.00 87.56 113 ILE A O 1
ATOM 907 N N . ASP A 1 114 ? 9.658 4.009 1.241 1.00 88.81 114 ASP A N 1
ATOM 908 C CA . ASP A 1 114 ? 9.352 4.500 -0.102 1.00 88.81 114 ASP A CA 1
ATOM 909 C C . ASP A 1 114 ? 10.148 3.669 -1.127 1.00 88.81 114 ASP A C 1
ATOM 911 O O . ASP A 1 114 ? 11.376 3.809 -1.185 1.00 88.81 114 ASP A O 1
ATOM 915 N N . PRO A 1 115 ? 9.507 2.786 -1.923 1.00 90.75 115 PRO A N 1
ATOM 916 C CA . PRO A 1 115 ? 10.222 1.946 -2.883 1.00 90.75 115 PRO A CA 1
ATOM 917 C C . PRO A 1 115 ? 10.936 2.767 -3.959 1.00 90.75 115 PRO A C 1
ATOM 919 O O . PRO A 1 115 ? 12.005 2.375 -4.426 1.00 90.75 115 PRO A O 1
ATOM 922 N N . VAL A 1 116 ? 10.376 3.922 -4.333 1.00 92.00 116 VAL A N 1
ATOM 923 C CA . VAL A 1 116 ? 10.976 4.795 -5.340 1.00 92.00 116 VAL A CA 1
ATOM 924 C C . VAL A 1 116 ? 12.317 5.311 -4.821 1.00 92.00 116 VAL A C 1
ATOM 926 O O . VAL A 1 116 ? 13.308 5.256 -5.539 1.00 92.00 116 VAL A O 1
ATOM 929 N N . GLU A 1 117 ? 12.412 5.724 -3.559 1.00 92.00 117 GLU A N 1
ATOM 930 C CA . GLU A 1 117 ? 13.692 6.165 -2.982 1.00 92.00 117 GLU A CA 1
ATOM 931 C C . GLU A 1 117 ? 14.634 4.999 -2.680 1.00 92.00 117 GLU A C 1
ATOM 933 O O . GLU A 1 117 ? 15.824 5.060 -3.002 1.00 92.00 117 GLU A O 1
ATOM 938 N N . ALA A 1 118 ? 14.109 3.917 -2.099 1.00 92.19 118 ALA A N 1
ATOM 939 C CA . ALA A 1 118 ? 14.902 2.767 -1.671 1.00 92.19 118 ALA A CA 1
ATOM 940 C C . ALA A 1 118 ? 15.658 2.109 -2.835 1.00 92.19 118 ALA A C 1
ATOM 942 O O . ALA A 1 118 ? 16.766 1.604 -2.647 1.00 92.19 118 ALA A O 1
ATOM 943 N N . PHE A 1 119 ? 15.089 2.144 -4.0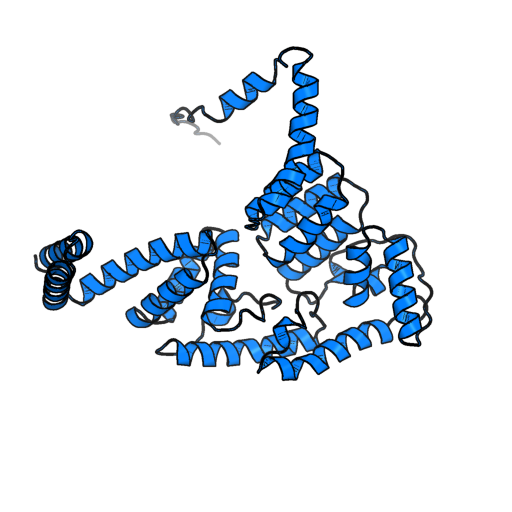43 1.00 95.19 119 PHE A N 1
ATOM 944 C CA . PHE A 1 119 ? 15.679 1.528 -5.230 1.00 95.19 119 PHE A CA 1
ATOM 945 C C . PHE A 1 119 ? 16.533 2.475 -6.082 1.00 95.19 119 PHE A C 1
ATOM 947 O O . PHE A 1 119 ? 17.118 2.041 -7.075 1.00 95.19 119 PHE A O 1
ATOM 954 N N . ALA A 1 120 ? 16.699 3.740 -5.691 1.00 94.06 120 ALA A N 1
ATOM 955 C CA . ALA A 1 120 ? 17.497 4.706 -6.452 1.00 94.06 120 ALA A CA 1
ATOM 956 C C . ALA A 1 120 ? 18.965 4.278 -6.642 1.00 94.06 120 ALA A C 1
ATOM 958 O O . ALA A 1 120 ? 19.596 4.579 -7.656 1.00 94.06 120 ALA A O 1
ATOM 959 N N . SER A 1 121 ? 19.522 3.566 -5.660 1.00 91.94 121 SER A N 1
ATOM 960 C CA . SER A 1 121 ? 20.944 3.215 -5.599 1.00 91.94 121 SER A CA 1
ATOM 961 C C . SER A 1 121 ? 21.287 1.827 -6.148 1.00 91.94 121 SER A C 1
ATOM 963 O O . SER A 1 121 ? 22.458 1.444 -6.095 1.00 91.94 121 SER A O 1
ATOM 965 N N . LEU A 1 122 ? 20.312 1.081 -6.687 1.00 95.06 122 LEU A N 1
ATOM 966 C CA . LEU A 1 122 ? 20.565 -0.270 -7.193 1.00 95.06 122 LEU A CA 1
ATOM 967 C C . LEU A 1 122 ? 21.607 -0.262 -8.320 1.00 95.06 122 LEU A C 1
ATOM 969 O O . LEU A 1 122 ? 21.627 0.612 -9.193 1.00 95.06 122 LEU A O 1
ATOM 973 N N . SER A 1 123 ? 22.478 -1.266 -8.302 1.00 89.81 123 SER A N 1
ATOM 974 C CA . SER A 1 123 ? 23.489 -1.508 -9.324 1.00 89.81 123 SER A CA 1
ATOM 975 C C . SER A 1 123 ? 23.189 -2.818 -10.044 1.00 89.81 123 SER A C 1
ATOM 977 O O . SER A 1 123 ? 22.973 -3.852 -9.427 1.00 89.81 123 SER A O 1
ATOM 979 N N . GLY A 1 124 ? 23.173 -2.779 -11.370 1.00 87.31 124 GLY A N 1
ATOM 980 C CA . GLY A 1 124 ? 22.870 -3.941 -12.196 1.00 87.31 124 GLY A CA 1
ATOM 981 C C . GLY A 1 124 ? 22.823 -3.542 -13.661 1.00 87.31 124 GLY A C 1
ATOM 982 O O . GLY A 1 124 ? 22.501 -2.396 -13.982 1.00 87.31 124 GLY A O 1
ATOM 983 N N . ASN A 1 125 ? 23.190 -4.478 -14.532 1.00 82.75 125 ASN A N 1
ATOM 984 C CA . ASN A 1 125 ? 23.177 -4.277 -15.984 1.00 82.75 125 ASN A CA 1
ATOM 985 C C . ASN A 1 125 ? 21.961 -4.940 -16.645 1.00 82.75 125 ASN A C 1
ATOM 987 O O . ASN A 1 125 ? 21.760 -4.783 -17.843 1.00 82.75 125 ASN A O 1
ATOM 991 N N . ASP A 1 126 ? 21.178 -5.692 -15.874 1.00 89.88 126 ASP A N 1
ATOM 992 C CA . ASP A 1 126 ? 20.034 -6.468 -16.331 1.00 89.88 126 ASP A CA 1
ATOM 993 C C . ASP A 1 126 ? 18.992 -6.575 -15.205 1.00 89.88 126 ASP A C 1
ATOM 995 O O . ASP A 1 126 ? 19.283 -6.320 -14.032 1.00 89.88 126 ASP A O 1
ATOM 999 N N . VAL A 1 127 ? 17.766 -6.961 -15.553 1.00 92.50 127 VAL A N 1
ATOM 1000 C CA . VAL A 1 127 ? 16.656 -7.052 -14.594 1.00 92.50 127 VAL A CA 1
ATOM 1001 C C . VAL A 1 127 ? 16.925 -8.074 -13.489 1.00 92.50 127 VAL A C 1
ATOM 1003 O O . VAL A 1 127 ? 16.611 -7.817 -12.327 1.00 92.50 127 VAL A O 1
ATOM 1006 N N . SER A 1 128 ? 17.555 -9.208 -13.811 1.00 93.50 128 SER A N 1
ATOM 1007 C CA . SER A 1 128 ? 17.821 -10.264 -12.829 1.00 93.50 128 SER A CA 1
ATOM 1008 C C . SER A 1 128 ? 18.817 -9.802 -11.762 1.00 93.50 128 SER A C 1
ATOM 1010 O O . SER A 1 128 ? 18.596 -10.039 -10.571 1.00 93.50 128 SER A O 1
ATOM 1012 N N . SER A 1 129 ? 19.889 -9.103 -12.152 1.00 94.81 129 SER A N 1
ATOM 1013 C CA . SER A 1 129 ? 20.843 -8.520 -11.202 1.00 94.81 129 SER A CA 1
ATOM 1014 C C . SER A 1 129 ? 20.195 -7.437 -10.336 1.00 94.81 129 SER A C 1
ATOM 1016 O O . SER A 1 129 ? 20.366 -7.457 -9.115 1.00 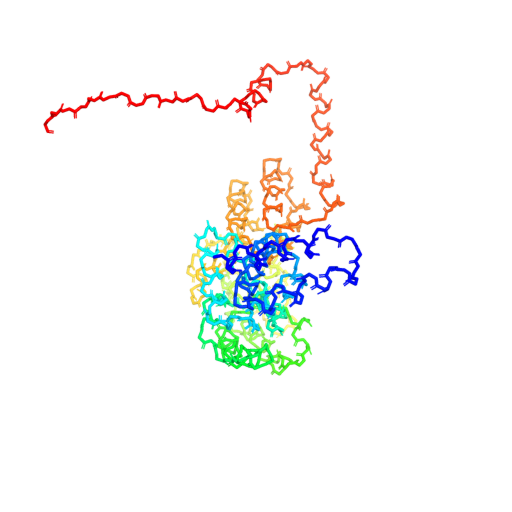94.81 129 SER A O 1
ATOM 1018 N N . LEU A 1 130 ? 19.359 -6.569 -10.915 1.00 95.62 130 LEU A N 1
ATOM 1019 C CA . LEU A 1 130 ? 18.620 -5.559 -10.148 1.00 95.62 130 LEU A CA 1
ATOM 1020 C C . LEU A 1 130 ? 17.639 -6.180 -9.145 1.00 95.62 130 LEU A C 1
ATOM 1022 O O . LEU A 1 130 ? 17.554 -5.709 -8.015 1.00 95.62 130 LEU A O 1
ATOM 1026 N N . GLN A 1 131 ? 16.944 -7.261 -9.507 1.00 94.62 131 GLN A N 1
ATOM 1027 C CA . GLN A 1 131 ? 16.055 -8.003 -8.602 1.00 94.62 131 GLN A CA 1
ATOM 1028 C C . GLN A 1 131 ? 16.797 -8.625 -7.414 1.00 94.62 131 GLN A C 1
ATOM 1030 O O . GLN A 1 131 ? 16.254 -8.724 -6.311 1.00 94.62 131 GLN A O 1
ATOM 1035 N N . VAL A 1 132 ? 18.032 -9.094 -7.615 1.00 93.12 132 VAL A N 1
ATOM 1036 C CA . VAL A 1 132 ? 18.880 -9.562 -6.507 1.00 93.12 132 VAL A CA 1
ATOM 1037 C C . VAL A 1 132 ? 19.237 -8.390 -5.596 1.00 93.12 132 VAL A C 1
ATOM 1039 O O . VAL A 1 132 ? 18.980 -8.470 -4.396 1.00 93.12 132 VAL A O 1
ATOM 1042 N N . CYS A 1 133 ? 19.722 -7.278 -6.152 1.00 94.69 133 CYS A N 1
ATOM 1043 C CA . CYS A 1 133 ? 20.075 -6.101 -5.361 1.00 94.69 133 CYS A CA 1
ATOM 1044 C C . CYS A 1 133 ? 18.872 -5.520 -4.605 1.00 94.69 133 CYS A C 1
ATOM 1046 O O . CYS A 1 133 ? 18.988 -5.228 -3.421 1.00 94.69 133 CYS A O 1
ATOM 1048 N N . ALA A 1 134 ? 17.699 -5.422 -5.236 1.00 94.44 134 ALA A N 1
ATOM 1049 C CA . ALA A 1 134 ? 16.477 -4.940 -4.593 1.00 94.44 134 ALA A CA 1
ATOM 1050 C C . ALA A 1 134 ? 16.106 -5.793 -3.370 1.00 94.44 134 ALA A C 1
ATOM 1052 O O . ALA A 1 134 ? 15.787 -5.255 -2.307 1.00 94.44 134 ALA A O 1
ATOM 1053 N N . ARG A 1 135 ? 16.214 -7.125 -3.484 1.00 91.75 135 ARG A N 1
ATOM 1054 C CA . ARG A 1 135 ? 16.007 -8.052 -2.360 1.00 91.75 135 ARG A CA 1
ATOM 1055 C C . ARG A 1 135 ? 17.029 -7.838 -1.247 1.00 91.75 135 ARG A C 1
ATOM 1057 O O . ARG A 1 135 ? 16.644 -7.787 -0.080 1.00 91.75 135 ARG A O 1
ATOM 1064 N N . GLU A 1 136 ? 18.306 -7.691 -1.589 1.00 91.69 136 GLU A N 1
ATOM 1065 C CA . GLU A 1 136 ? 19.379 -7.427 -0.622 1.00 91.69 136 GLU A CA 1
ATOM 1066 C C . GLU A 1 136 ? 19.217 -6.075 0.087 1.00 91.69 136 GLU A C 1
ATOM 1068 O O . GLU A 1 136 ? 19.535 -5.972 1.271 1.00 91.69 136 GLU A O 1
ATOM 1073 N N . THR A 1 137 ? 18.666 -5.064 -0.591 1.00 92.00 137 THR A N 1
ATOM 1074 C CA . THR A 1 137 ? 18.348 -3.750 -0.013 1.00 92.00 137 THR A CA 1
ATOM 1075 C C . THR A 1 137 ? 17.124 -3.801 0.903 1.00 92.00 137 THR A C 1
ATOM 1077 O O . THR A 1 137 ? 17.149 -3.243 1.998 1.00 92.00 137 THR A O 1
ATOM 1080 N N . VAL A 1 138 ? 16.050 -4.476 0.488 1.00 90.88 138 VAL A N 1
ATOM 1081 C CA . VAL A 1 138 ? 14.772 -4.491 1.221 1.00 90.88 138 VAL A CA 1
ATOM 1082 C C . VAL A 1 138 ? 14.809 -5.402 2.437 1.00 90.88 138 VAL A C 1
ATOM 1084 O O . VAL A 1 138 ? 14.214 -5.083 3.463 1.00 90.88 138 VAL A O 1
ATOM 1087 N N . PHE A 1 139 ? 15.498 -6.539 2.363 1.00 89.44 139 PHE A N 1
ATOM 1088 C CA . PHE A 1 139 ? 15.434 -7.540 3.427 1.00 89.44 139 PHE A CA 1
ATOM 1089 C C . PHE A 1 139 ? 15.944 -7.042 4.797 1.00 89.44 139 PHE A C 1
ATOM 1091 O O . PHE A 1 139 ? 15.305 -7.350 5.808 1.00 89.44 139 PHE A O 1
ATOM 1098 N N . PRO A 1 140 ? 17.035 -6.253 4.889 1.00 89.62 140 PRO A N 1
ATOM 1099 C CA . PRO A 1 140 ? 17.429 -5.595 6.134 1.00 89.62 140 PRO A CA 1
ATOM 1100 C C . PRO A 1 140 ? 16.371 -4.619 6.662 1.00 89.62 140 PRO A C 1
ATOM 1102 O O . PRO A 1 140 ? 16.045 -4.682 7.846 1.00 89.62 140 PRO A O 1
ATOM 1105 N N . LEU A 1 141 ? 15.793 -3.782 5.791 1.00 89.69 141 LEU A N 1
ATOM 1106 C CA . LEU A 1 141 ? 14.758 -2.804 6.159 1.00 89.69 141 LEU A CA 1
ATOM 1107 C C . LEU A 1 141 ? 13.501 -3.502 6.683 1.00 89.69 141 LEU A C 1
ATOM 1109 O O . LEU A 1 141 ? 12.946 -3.131 7.713 1.00 89.69 141 LEU A O 1
ATOM 1113 N N . PHE A 1 142 ? 13.104 -4.588 6.025 1.00 89.69 142 PHE A N 1
ATOM 1114 C CA . PHE A 1 142 ? 12.002 -5.433 6.460 1.00 89.69 142 PHE A CA 1
ATOM 1115 C C . PHE A 1 142 ? 12.257 -6.046 7.844 1.00 89.69 142 PHE A C 1
ATOM 1117 O O . PHE A 1 142 ? 11.390 -6.010 8.716 1.00 89.69 142 PHE A O 1
ATOM 1124 N N . LYS A 1 143 ? 13.462 -6.580 8.088 1.00 88.94 143 LYS A N 1
ATOM 1125 C CA . LYS A 1 143 ? 13.838 -7.104 9.411 1.00 88.94 143 LYS A CA 1
ATOM 1126 C C . LYS A 1 143 ? 13.796 -6.027 10.490 1.00 88.94 143 LYS A C 1
ATOM 1128 O O . LYS A 1 143 ? 13.337 -6.307 11.596 1.00 88.94 143 LYS A O 1
ATOM 1133 N N . GLU A 1 144 ? 14.269 -4.825 10.180 1.00 89.69 144 GLU A N 1
ATOM 1134 C CA . GLU A 1 144 ? 14.220 -3.684 11.091 1.00 89.69 144 GLU A CA 1
ATOM 1135 C C . GLU A 1 144 ? 12.773 -3.286 11.411 1.00 89.69 144 GLU A C 1
ATOM 1137 O O . GLU A 1 144 ? 12.419 -3.187 12.586 1.00 89.69 144 GLU A O 1
ATOM 1142 N N . GLN A 1 145 ? 11.913 -3.175 10.397 1.00 90.00 145 GLN A N 1
ATOM 1143 C CA . GLN A 1 145 ? 10.483 -2.900 10.557 1.00 90.00 145 GLN A CA 1
ATOM 1144 C C . GLN A 1 145 ? 9.809 -3.921 11.492 1.00 90.00 145 GLN A C 1
ATOM 1146 O O . GLN A 1 145 ? 9.071 -3.550 12.411 1.00 90.00 145 GLN A O 1
ATOM 1151 N N . VAL A 1 146 ? 10.095 -5.216 11.308 1.00 90.06 146 VAL A N 1
ATOM 1152 C CA . VAL A 1 146 ? 9.579 -6.285 12.179 1.00 90.06 146 VAL A CA 1
ATOM 1153 C C . VAL A 1 146 ? 10.117 -6.148 13.605 1.00 90.06 146 VAL A C 1
ATOM 1155 O O . VAL A 1 146 ? 9.346 -6.258 14.559 1.00 90.06 146 VAL A O 1
ATOM 1158 N N . ALA A 1 147 ? 11.411 -5.862 13.776 1.00 87.25 147 ALA A N 1
ATOM 1159 C CA . ALA A 1 147 ? 12.017 -5.667 15.094 1.00 87.25 147 ALA A CA 1
ATOM 1160 C C . ALA A 1 147 ? 11.405 -4.472 15.851 1.00 87.25 147 ALA A C 1
ATOM 1162 O O . ALA A 1 147 ? 11.219 -4.532 17.069 1.00 87.25 147 ALA A O 1
ATOM 1163 N N . GLN A 1 148 ? 11.033 -3.413 15.132 1.00 86.81 148 GLN A N 1
ATOM 1164 C CA . GLN A 1 148 ? 10.373 -2.233 15.691 1.00 86.81 148 GLN A CA 1
ATOM 1165 C C . GLN A 1 148 ? 8.899 -2.488 16.061 1.00 86.81 148 GLN A C 1
ATOM 1167 O O . GLN A 1 148 ? 8.364 -1.792 16.921 1.00 86.81 148 GLN A O 1
ATOM 1172 N N . GLY A 1 149 ? 8.267 -3.540 15.524 1.00 85.25 149 GLY A N 1
ATOM 1173 C CA . GLY A 1 149 ? 6.847 -3.855 15.750 1.00 85.25 149 GLY A CA 1
ATOM 1174 C C . GLY A 1 149 ? 5.900 -3.257 14.705 1.00 85.25 149 GLY A C 1
ATOM 1175 O O . GLY A 1 149 ? 4.682 -3.328 14.857 1.00 85.25 149 GLY A O 1
ATOM 1176 N N . ASN A 1 150 ? 6.424 -2.717 13.602 1.00 88.25 150 ASN A N 1
ATOM 1177 C CA . ASN A 1 150 ? 5.619 -2.144 12.521 1.00 88.25 150 ASN A CA 1
ATOM 1178 C C . ASN A 1 150 ? 5.065 -3.256 11.617 1.00 88.25 150 ASN A C 1
ATOM 1180 O O . ASN A 1 150 ? 5.427 -3.380 10.450 1.00 88.25 150 ASN A O 1
ATOM 1184 N N . THR A 1 151 ? 4.188 -4.104 12.158 1.00 90.38 151 THR A N 1
ATOM 1185 C CA . THR A 1 151 ? 3.705 -5.312 11.463 1.00 90.38 151 THR A CA 1
ATOM 1186 C C . THR A 1 151 ? 2.266 -5.216 10.945 1.00 90.38 151 THR A C 1
ATOM 1188 O O . THR A 1 151 ? 1.749 -6.198 10.423 1.00 90.38 151 THR A O 1
ATOM 1191 N N . TYR A 1 152 ? 1.618 -4.054 11.060 1.00 89.12 152 TYR A N 1
ATOM 1192 C CA . TYR A 1 152 ? 0.182 -3.840 10.806 1.00 89.12 152 TYR A CA 1
ATOM 1193 C C . TYR A 1 152 ? -0.287 -4.223 9.408 1.00 89.12 152 TYR A C 1
ATOM 1195 O O . TYR A 1 152 ? -1.317 -4.870 9.269 1.00 89.12 152 TYR A O 1
ATOM 1203 N N . PHE A 1 153 ? 0.485 -3.861 8.389 1.00 86.50 153 PHE A N 1
ATOM 1204 C CA . PHE A 1 153 ? 0.132 -4.121 6.995 1.00 86.50 153 PHE A CA 1
ATOM 1205 C C . PHE A 1 153 ? 0.906 -5.292 6.389 1.00 86.50 153 PHE A C 1
ATOM 1207 O O . PHE A 1 153 ? 0.865 -5.502 5.182 1.00 86.50 153 PHE A O 1
ATOM 1214 N N . LEU A 1 154 ? 1.622 -6.058 7.218 1.00 88.19 154 LEU A N 1
ATOM 1215 C CA . LEU A 1 154 ? 2.300 -7.267 6.770 1.00 88.19 154 LEU A CA 1
ATOM 1216 C C . LEU A 1 154 ? 1.298 -8.419 6.708 1.00 88.19 154 LEU A C 1
ATOM 1218 O O . LEU A 1 154 ? 0.839 -8.915 7.745 1.00 88.19 154 LEU A O 1
ATOM 1222 N N . ASP A 1 155 ? 0.986 -8.840 5.487 1.00 86.31 155 ASP A N 1
ATOM 1223 C CA . ASP A 1 155 ? 0.121 -9.982 5.229 1.00 86.31 155 ASP A CA 1
ATOM 1224 C C . ASP A 1 155 ? 0.902 -11.286 5.426 1.00 86.31 155 ASP A C 1
ATOM 1226 O O . ASP A 1 155 ? 1.740 -11.681 4.619 1.00 86.31 155 ASP A O 1
ATOM 1230 N N . VAL A 1 156 ? 0.633 -11.962 6.540 1.00 88.69 156 VAL A N 1
ATOM 1231 C CA . VAL A 1 156 ? 1.309 -13.213 6.897 1.00 88.69 156 VAL A CA 1
ATOM 1232 C C . VAL A 1 156 ? 0.977 -14.369 5.958 1.00 88.69 156 VAL A C 1
ATOM 1234 O O . VAL A 1 156 ? 1.770 -15.304 5.885 1.00 88.69 156 VAL A O 1
ATOM 1237 N N . GLU A 1 157 ? -0.158 -14.323 5.257 1.00 87.44 157 GLU A N 1
ATOM 1238 C CA . GLU A 1 157 ? -0.539 -15.346 4.281 1.00 87.44 157 GLU A CA 1
ATOM 1239 C C . GLU A 1 157 ? 0.299 -15.192 3.011 1.00 87.44 157 GLU A C 1
ATOM 1241 O O . GLU A 1 157 ? 0.854 -16.172 2.520 1.00 87.44 157 GLU A O 1
ATOM 1246 N N . GLN A 1 158 ? 0.509 -13.954 2.558 1.00 83.81 158 GLN A N 1
ATOM 1247 C CA . GLN A 1 158 ? 1.373 -13.654 1.409 1.00 83.81 158 GLN A CA 1
ATOM 1248 C C . GLN A 1 158 ? 2.865 -13.872 1.700 1.00 83.81 158 GLN A C 1
ATOM 1250 O O . GLN A 1 158 ? 3.654 -14.122 0.794 1.00 83.81 158 GLN A O 1
ATOM 1255 N N . LEU A 1 159 ? 3.279 -13.802 2.968 1.00 86.25 159 LEU A N 1
ATOM 1256 C CA . LEU A 1 159 ? 4.668 -14.043 3.382 1.00 86.25 159 LEU A CA 1
ATOM 1257 C C . LEU A 1 159 ? 5.028 -15.532 3.505 1.00 86.25 159 LEU A C 1
ATOM 1259 O O . LEU A 1 159 ? 6.150 -15.848 3.908 1.00 86.25 159 LEU A O 1
ATOM 1263 N N . GLN A 1 160 ? 4.108 -16.451 3.190 1.00 85.06 160 GLN A N 1
ATOM 1264 C CA . GLN A 1 160 ? 4.385 -17.892 3.226 1.00 85.06 160 GLN A CA 1
ATOM 1265 C C . GLN A 1 160 ? 5.358 -18.339 2.127 1.00 85.06 160 GLN A C 1
ATOM 1267 O O . GLN A 1 160 ? 5.959 -19.411 2.232 1.00 85.06 160 GLN A O 1
ATOM 1272 N N . ASP A 1 161 ? 5.579 -17.493 1.123 1.00 79.81 161 ASP A N 1
ATOM 1273 C CA . ASP A 1 161 ? 6.525 -17.751 0.051 1.00 79.81 161 ASP A CA 1
ATOM 1274 C C . ASP A 1 161 ? 7.985 -17.531 0.491 1.00 79.81 161 ASP A C 1
ATOM 1276 O O . ASP A 1 161 ? 8.338 -16.638 1.275 1.00 79.81 161 ASP A O 1
ATOM 1280 N N . LEU A 1 162 ? 8.887 -18.367 -0.033 1.00 69.12 162 LEU A N 1
ATOM 1281 C CA . LEU A 1 162 ? 10.329 -18.161 0.119 1.00 69.12 162 LEU A CA 1
ATOM 1282 C C . LEU A 1 162 ? 10.757 -16.929 -0.701 1.00 69.12 162 LEU A C 1
ATOM 1284 O O . LEU A 1 162 ? 10.365 -16.824 -1.862 1.00 69.12 162 LEU A O 1
ATOM 1288 N N . PRO A 1 163 ? 11.599 -16.021 -0.163 1.00 74.12 163 PRO A N 1
ATOM 1289 C CA . PRO A 1 163 ? 12.435 -16.163 1.039 1.00 74.12 163 PRO A CA 1
ATOM 1290 C C . PRO A 1 163 ? 11.844 -15.576 2.337 1.00 74.12 163 PRO A C 1
ATOM 1292 O O . PRO A 1 163 ? 12.497 -15.637 3.384 1.00 74.12 163 PRO A O 1
ATOM 1295 N N . PHE A 1 164 ? 10.648 -14.987 2.301 1.00 81.31 164 PHE A N 1
ATOM 1296 C CA . PHE A 1 164 ? 10.104 -14.223 3.430 1.00 81.31 164 PHE A CA 1
ATOM 1297 C C . PHE A 1 164 ? 9.538 -15.092 4.551 1.00 81.31 164 PHE A C 1
ATOM 1299 O O . PHE A 1 164 ? 9.520 -14.653 5.705 1.00 81.31 164 PHE A O 1
ATOM 1306 N N . LEU A 1 165 ? 9.221 -16.353 4.247 1.00 84.38 165 LEU A N 1
ATOM 1307 C CA . LEU A 1 165 ? 8.803 -17.364 5.218 1.00 84.38 165 LEU A CA 1
ATOM 1308 C C . LEU A 1 165 ? 9.715 -17.431 6.456 1.00 84.38 165 LEU A C 1
ATOM 1310 O O . LEU A 1 165 ? 9.241 -17.639 7.571 1.00 84.38 165 LEU A O 1
ATOM 1314 N N . MET A 1 166 ? 11.024 -17.200 6.297 1.00 84.00 166 MET A N 1
ATOM 1315 C CA . MET A 1 166 ? 11.983 -17.231 7.412 1.00 84.00 166 MET A CA 1
ATOM 1316 C C . MET A 1 166 ? 11.746 -16.140 8.469 1.00 84.00 166 MET A C 1
ATOM 1318 O O . MET A 1 166 ? 12.212 -16.272 9.599 1.00 84.00 166 MET A O 1
ATOM 1322 N N . VAL A 1 167 ? 11.061 -15.049 8.117 1.00 83.88 167 VAL A N 1
ATOM 1323 C CA . VAL A 1 167 ? 10.783 -13.922 9.023 1.00 83.88 167 VAL A CA 1
ATOM 1324 C C . VAL A 1 167 ? 9.424 -14.078 9.710 1.00 83.88 167 VAL A C 1
ATOM 1326 O O . VAL A 1 167 ? 9.203 -13.482 10.765 1.00 83.88 167 VAL A O 1
ATOM 1329 N N . LEU A 1 168 ? 8.539 -14.925 9.178 1.00 90.12 168 LEU A N 1
ATOM 1330 C CA . LEU A 1 168 ? 7.197 -15.141 9.713 1.00 90.12 168 LEU A CA 1
ATOM 1331 C C . LEU A 1 168 ? 7.185 -15.505 11.215 1.00 90.12 168 LEU A C 1
ATOM 1333 O O . LEU A 1 168 ? 6.420 -14.878 11.952 1.00 90.12 168 LEU A O 1
ATOM 1337 N N . PRO A 1 169 ? 8.061 -16.397 11.732 1.00 91.25 169 PRO A N 1
ATOM 1338 C CA . PRO A 1 169 ? 8.123 -16.670 13.169 1.00 91.25 169 PRO A CA 1
ATOM 1339 C C . PRO A 1 169 ? 8.420 -15.426 14.018 1.00 91.25 169 PRO A C 1
ATOM 1341 O O . PRO A 1 169 ? 7.864 -15.278 15.105 1.00 91.25 169 PRO A O 1
ATOM 1344 N N . ASN A 1 170 ? 9.250 -14.504 13.517 1.00 91.62 170 ASN A N 1
ATOM 1345 C CA . ASN A 1 170 ? 9.578 -13.265 14.226 1.00 91.62 170 ASN A CA 1
ATOM 1346 C C . ASN A 1 170 ? 8.383 -12.310 14.261 1.00 91.62 170 ASN A C 1
ATOM 1348 O O . ASN A 1 170 ? 8.140 -11.689 15.291 1.00 91.62 170 ASN A O 1
ATOM 1352 N N . ILE A 1 171 ? 7.616 -12.223 13.168 1.00 93.44 171 ILE A N 1
ATOM 1353 C CA . ILE A 1 171 ? 6.395 -11.406 13.101 1.00 93.44 171 ILE A CA 1
ATOM 1354 C C . ILE A 1 171 ? 5.365 -11.919 14.106 1.00 93.44 171 ILE A C 1
ATOM 1356 O O . ILE A 1 171 ? 4.852 -11.145 14.912 1.00 93.44 171 ILE A O 1
ATOM 1360 N N . LEU A 1 172 ? 5.085 -13.225 14.086 1.00 93.50 172 LEU A N 1
ATOM 1361 C CA . LEU A 1 172 ? 4.105 -13.839 14.983 1.00 93.50 172 LEU A CA 1
ATOM 1362 C C . LEU A 1 172 ? 4.520 -13.686 16.450 1.00 93.50 172 LEU A C 1
ATOM 1364 O O . LEU A 1 172 ? 3.722 -13.222 17.263 1.00 93.50 172 LEU A O 1
ATOM 1368 N N . SER A 1 173 ? 5.787 -13.977 16.761 1.00 92.62 173 SER A N 1
ATOM 1369 C CA . SER A 1 173 ? 6.352 -13.794 18.102 1.00 92.62 173 SER A CA 1
ATOM 1370 C C . SER A 1 173 ? 6.254 -12.340 18.567 1.00 92.62 173 SER A C 1
ATOM 1372 O O . SER A 1 173 ? 5.864 -12.074 19.703 1.00 92.62 173 SER A O 1
ATOM 1374 N N . ARG A 1 174 ? 6.527 -11.369 17.685 1.00 92.44 174 ARG A N 1
ATOM 1375 C CA . ARG A 1 174 ? 6.424 -9.944 18.019 1.00 92.44 174 ARG A CA 1
ATOM 1376 C C . ARG A 1 174 ? 4.988 -9.531 18.344 1.00 92.44 174 ARG A C 1
ATOM 1378 O O . ARG A 1 174 ? 4.767 -8.910 19.381 1.00 92.44 174 ARG A O 1
ATOM 1385 N N . ARG A 1 175 ? 4.024 -9.923 17.505 1.00 94.44 175 ARG A N 1
ATOM 1386 C CA . ARG A 1 175 ? 2.590 -9.644 17.708 1.00 94.44 175 ARG A CA 1
ATOM 1387 C C . ARG A 1 175 ? 2.061 -10.261 19.006 1.00 94.44 175 ARG A C 1
ATOM 1389 O O . ARG A 1 175 ? 1.262 -9.644 19.703 1.00 94.44 175 ARG A O 1
ATOM 1396 N N . GLU A 1 176 ? 2.517 -11.463 19.355 1.00 92.56 176 GLU A N 1
ATOM 1397 C CA . GLU A 1 176 ? 2.178 -12.105 20.630 1.00 92.56 176 GLU A CA 1
ATOM 1398 C C . GLU A 1 176 ? 2.792 -11.350 21.821 1.00 92.56 176 GLU A C 1
ATOM 1400 O O . GLU A 1 176 ? 2.097 -11.031 22.790 1.00 92.56 176 GLU A O 1
ATOM 1405 N N . GLN A 1 177 ? 4.077 -10.993 21.733 1.00 92.81 177 GLN A N 1
ATOM 1406 C CA . GLN A 1 177 ? 4.779 -10.242 22.775 1.00 92.81 177 GLN A CA 1
ATOM 1407 C C . GLN A 1 177 ? 4.145 -8.879 23.062 1.00 92.81 177 GLN A C 1
ATOM 1409 O O . GLN A 1 177 ? 4.091 -8.485 24.223 1.00 92.81 177 GLN A O 1
ATOM 1414 N N . GLU A 1 178 ? 3.642 -8.168 22.051 1.00 93.69 178 GLU A N 1
ATOM 1415 C CA . GLU A 1 178 ? 2.895 -6.918 22.240 1.00 93.69 178 GLU A CA 1
ATOM 1416 C C . GLU A 1 178 ? 1.733 -7.113 23.224 1.00 93.69 178 GLU A C 1
ATOM 1418 O O . GLU A 1 178 ? 1.637 -6.392 24.220 1.00 93.69 178 GLU A O 1
ATOM 1423 N N . VAL A 1 179 ? 0.917 -8.154 23.026 1.00 93.88 179 VAL A N 1
ATOM 1424 C CA . VAL A 1 179 ? -0.212 -8.482 23.911 1.00 93.88 179 VAL A CA 1
ATOM 1425 C C . VAL A 1 179 ? 0.278 -8.920 25.291 1.00 93.88 179 VAL A C 1
ATOM 1427 O O . VAL A 1 179 ? -0.225 -8.449 26.318 1.00 93.88 179 VAL A O 1
ATOM 1430 N N . LEU A 1 180 ? 1.294 -9.784 25.347 1.00 92.69 180 LEU A N 1
ATOM 1431 C CA . LEU A 1 180 ? 1.860 -10.275 26.606 1.00 92.69 180 LEU A CA 1
ATOM 1432 C C . LEU A 1 180 ? 2.580 -9.182 27.409 1.00 92.69 180 LEU A C 1
ATOM 1434 O O . LEU A 1 180 ? 2.628 -9.281 28.634 1.00 92.69 180 LEU A O 1
ATOM 1438 N N . SER A 1 181 ? 3.030 -8.103 26.769 1.00 94.44 181 SER A N 1
ATOM 1439 C CA . SER A 1 181 ? 3.694 -6.964 27.417 1.00 94.44 181 SER A CA 1
ATOM 1440 C C . SER A 1 181 ? 2.744 -5.944 28.050 1.00 94.44 181 SER A C 1
ATOM 1442 O O . SER A 1 181 ? 3.180 -5.146 28.877 1.00 94.44 181 SER A O 1
ATOM 1444 N N . LEU A 1 182 ? 1.449 -5.971 27.702 1.00 95.94 182 LEU A N 1
ATOM 1445 C CA . LEU A 1 182 ? 0.455 -5.060 28.283 1.00 95.94 182 LEU A CA 1
ATOM 1446 C C . LEU A 1 182 ? 0.424 -5.145 29.820 1.00 95.94 182 LEU A C 1
ATOM 1448 O O . LEU A 1 182 ? 0.684 -6.196 30.406 1.00 95.94 182 LEU A O 1
ATOM 1452 N N . SER A 1 183 ? 0.058 -4.063 30.497 1.00 95.19 183 SER A N 1
ATOM 1453 C CA . SER A 1 183 ? -0.220 -4.142 31.933 1.00 95.19 183 SER A CA 1
ATOM 1454 C C . SER A 1 183 ? -1.472 -4.996 32.197 1.00 95.19 183 SER A C 1
ATOM 1456 O O . SER A 1 183 ? -2.222 -5.329 31.279 1.00 95.19 183 SER A O 1
ATOM 1458 N N . GLU A 1 184 ? -1.720 -5.357 33.458 1.00 95.38 184 GLU A N 1
ATOM 1459 C CA . GLU A 1 184 ? -2.993 -5.979 33.861 1.00 95.38 184 GLU A CA 1
ATOM 1460 C C . GLU A 1 184 ? -4.175 -5.016 33.696 1.00 95.38 184 GLU A C 1
ATOM 1462 O O . GLU A 1 184 ? -5.317 -5.453 33.592 1.00 95.38 184 GLU A O 1
ATOM 1467 N N . THR A 1 185 ? -3.909 -3.704 33.647 1.00 96.38 185 THR A N 1
ATOM 1468 C CA . THR A 1 185 ? -4.937 -2.667 33.519 1.00 96.38 185 THR A CA 1
ATOM 1469 C C . THR A 1 185 ? -4.681 -1.692 32.364 1.00 96.38 185 THR A C 1
ATOM 1471 O O . THR A 1 185 ? -4.523 -0.484 32.586 1.00 96.38 185 THR A O 1
ATOM 1474 N N . PRO A 1 186 ? -4.609 -2.181 31.111 1.00 96.38 186 PRO A N 1
ATOM 1475 C CA . PRO A 1 186 ? -4.227 -1.348 29.985 1.00 96.38 186 PRO A CA 1
ATOM 1476 C C . PRO A 1 186 ? -5.332 -0.340 29.647 1.00 96.38 186 PRO A C 1
ATOM 1478 O O . PRO A 1 186 ? -6.528 -0.568 29.838 1.00 96.38 186 PRO A O 1
ATOM 1481 N N . SER A 1 187 ? -4.933 0.808 29.122 1.00 95.50 187 SER A N 1
ATOM 1482 C CA . SER A 1 187 ? -5.823 1.772 28.481 1.00 95.50 187 SER A CA 1
ATOM 1483 C C . SER A 1 187 ? -6.189 1.329 27.060 1.00 95.50 187 SER A C 1
ATOM 1485 O O . SER A 1 187 ? -5.455 0.574 26.424 1.00 95.50 187 SER A O 1
ATOM 1487 N N . HIS A 1 188 ? -7.282 1.868 26.506 1.00 95.25 188 HIS A N 1
ATOM 1488 C CA . HIS A 1 188 ? -7.632 1.644 25.095 1.00 95.25 188 HIS A CA 1
ATOM 1489 C C . HIS A 1 188 ? -6.509 2.044 24.129 1.00 95.25 188 HIS A C 1
ATOM 1491 O O . HIS A 1 188 ? -6.326 1.403 23.104 1.00 95.25 188 HIS A O 1
ATOM 1497 N N . ASN A 1 189 ? -5.736 3.077 24.470 1.00 94.62 189 ASN A N 1
ATOM 1498 C CA . ASN A 1 189 ? -4.600 3.517 23.667 1.00 94.62 189 ASN A CA 1
ATOM 1499 C C . ASN A 1 189 ? -3.463 2.484 23.672 1.00 94.62 189 ASN A C 1
ATOM 1501 O O . ASN A 1 189 ? -2.843 2.268 22.639 1.00 94.62 189 ASN A O 1
ATOM 1505 N N . GLU A 1 190 ? -3.188 1.835 24.805 1.00 94.31 190 GLU A N 1
ATOM 1506 C CA . GLU A 1 190 ? -2.190 0.758 24.870 1.00 94.31 190 GLU A CA 1
ATOM 1507 C C . GLU A 1 190 ? -2.646 -0.476 24.094 1.00 94.31 190 GLU A C 1
ATOM 1509 O O . GLU A 1 190 ? -1.841 -1.060 23.377 1.00 94.31 190 GLU A O 1
ATOM 1514 N N . ILE A 1 191 ? -3.936 -0.823 24.170 1.00 95.38 191 ILE A N 1
ATOM 1515 C CA . ILE A 1 191 ? -4.520 -1.913 23.378 1.00 95.38 191 ILE A CA 1
ATOM 1516 C C . ILE A 1 191 ? -4.405 -1.603 21.884 1.00 95.38 191 ILE A C 1
ATOM 1518 O O . ILE A 1 191 ? -3.865 -2.413 21.133 1.00 95.38 191 ILE A O 1
ATOM 1522 N N . LEU A 1 192 ? -4.852 -0.416 21.462 1.00 94.94 192 LEU A N 1
ATOM 1523 C CA . LEU A 1 192 ? -4.860 0.002 20.059 1.00 94.94 192 LEU A CA 1
ATOM 1524 C C . LEU A 1 192 ? -3.452 0.006 19.444 1.00 94.94 192 LEU A C 1
ATOM 1526 O O . LEU A 1 192 ? -3.321 -0.225 18.253 1.00 94.94 192 LEU A O 1
ATOM 1530 N N . ARG A 1 193 ? -2.401 0.231 20.243 1.00 93.00 193 ARG A N 1
ATOM 1531 C CA . ARG A 1 193 ? -0.992 0.186 19.805 1.00 93.00 193 ARG A CA 1
ATOM 1532 C C . ARG A 1 193 ? -0.427 -1.222 19.605 1.00 93.00 193 ARG A C 1
ATOM 1534 O O . ARG A 1 193 ? 0.739 -1.341 19.231 1.00 93.00 193 ARG A O 1
ATOM 1541 N N . THR A 1 194 ? -1.199 -2.264 19.889 1.00 94.88 194 THR A N 1
ATOM 1542 C CA . THR A 1 194 ? -0.839 -3.645 19.544 1.00 94.88 194 THR A CA 1
ATOM 1543 C C . THR A 1 194 ? -1.486 -4.027 18.220 1.00 94.88 194 THR A C 1
ATOM 1545 O O . THR A 1 194 ? -2.603 -3.592 17.932 1.00 94.88 194 THR A O 1
ATOM 1548 N N . TYR A 1 195 ? -0.833 -4.893 17.445 1.00 94.62 195 TYR A N 1
ATOM 1549 C CA . TYR A 1 195 ? -1.373 -5.398 16.183 1.00 94.62 195 TYR A CA 1
ATOM 1550 C C . TYR A 1 195 ? -2.792 -5.960 16.353 1.00 94.62 195 TYR A C 1
ATOM 1552 O O . TYR A 1 195 ? -3.730 -5.531 15.680 1.00 94.62 195 TYR A O 1
ATOM 1560 N N . TYR A 1 196 ? -2.972 -6.900 17.287 1.00 95.25 196 TYR A N 1
ATOM 1561 C CA . TYR A 1 196 ? -4.269 -7.545 17.491 1.00 95.25 196 TYR A CA 1
ATOM 1562 C C . TYR A 1 196 ? -5.314 -6.587 18.055 1.00 95.25 196 TYR A C 1
ATOM 1564 O O . TYR A 1 196 ? -6.473 -6.667 17.660 1.00 95.25 196 TYR A O 1
ATOM 1572 N N . GLY A 1 197 ? -4.919 -5.672 18.943 1.00 95.62 197 GLY A N 1
ATOM 1573 C CA . GLY A 1 197 ? -5.829 -4.659 19.462 1.00 95.62 197 GLY A CA 1
ATOM 1574 C C . GLY A 1 197 ? -6.347 -3.760 18.350 1.00 95.62 197 GLY A C 1
ATOM 1575 O O . GLY A 1 197 ? -7.555 -3.589 18.232 1.00 95.62 197 GLY A O 1
ATOM 1576 N N . PHE A 1 198 ? -5.468 -3.273 17.475 1.00 95.62 198 PHE A N 1
ATOM 1577 C CA . PHE A 1 198 ? -5.872 -2.492 16.311 1.00 95.62 198 PHE A CA 1
ATOM 1578 C C . PHE A 1 198 ? -6.848 -3.244 15.414 1.00 95.62 198 PHE A C 1
ATOM 1580 O O . PHE A 1 198 ? -7.963 -2.767 15.232 1.00 95.62 198 PHE A O 1
ATOM 1587 N N . ILE A 1 199 ? -6.466 -4.428 14.924 1.00 94.75 199 ILE A N 1
ATOM 1588 C CA . ILE A 1 199 ? -7.285 -5.212 13.989 1.00 94.75 199 ILE A CA 1
ATOM 1589 C C . ILE A 1 199 ? -8.656 -5.551 14.587 1.00 94.75 199 ILE A C 1
ATOM 1591 O O . ILE A 1 199 ? -9.677 -5.380 13.927 1.00 94.75 199 ILE A O 1
ATOM 1595 N N . ILE A 1 200 ? -8.706 -6.011 15.841 1.00 95.69 200 ILE A N 1
ATOM 1596 C CA . ILE A 1 200 ? -9.966 -6.410 16.483 1.00 95.69 200 ILE A CA 1
ATOM 1597 C C . ILE A 1 200 ? -10.866 -5.200 16.728 1.00 95.69 200 ILE A C 1
ATOM 1599 O O . ILE A 1 200 ? -12.081 -5.280 16.523 1.00 95.69 200 ILE A O 1
ATOM 1603 N N . MET A 1 201 ? -10.292 -4.085 17.184 1.00 94.94 201 MET A N 1
ATOM 1604 C CA . MET A 1 201 ? -11.066 -2.887 17.481 1.00 94.94 201 MET A CA 1
ATOM 1605 C C . MET A 1 201 ? -11.633 -2.278 16.200 1.00 94.94 201 MET A C 1
ATOM 1607 O O . MET A 1 201 ? -12.833 -2.011 16.154 1.00 94.94 201 MET A O 1
ATOM 1611 N N . THR A 1 202 ? -10.817 -2.101 15.157 1.00 94.69 202 THR A N 1
ATOM 1612 C CA . THR A 1 202 ? -11.268 -1.487 13.899 1.00 94.69 202 THR A CA 1
ATOM 1613 C C . THR A 1 202 ? -12.276 -2.365 13.164 1.00 94.69 202 THR A C 1
ATOM 1615 O O . THR A 1 202 ? -13.295 -1.849 12.723 1.00 94.69 202 THR A O 1
ATOM 1618 N N . ALA A 1 203 ? -12.089 -3.688 13.149 1.00 93.44 203 ALA A N 1
ATOM 1619 C CA . ALA A 1 203 ? -13.050 -4.616 12.547 1.00 93.44 203 ALA A CA 1
ATOM 1620 C C . ALA A 1 203 ? -14.395 -4.692 13.292 1.00 93.44 203 ALA A C 1
ATOM 1622 O O . ALA A 1 203 ? -15.375 -5.203 12.756 1.00 93.44 203 ALA A O 1
ATOM 1623 N N . SER A 1 204 ? -14.465 -4.237 14.546 1.00 92.12 204 SER A N 1
ATOM 1624 C CA . SER A 1 204 ? -15.706 -4.302 15.325 1.00 92.12 204 SER A CA 1
ATOM 1625 C C . SER A 1 204 ? -16.603 -3.080 15.136 1.00 92.12 204 SER A C 1
ATOM 1627 O O . SER A 1 204 ? -17.748 -3.135 15.575 1.00 92.12 204 SER A O 1
ATOM 1629 N N . TRP A 1 205 ? -16.105 -1.977 14.554 1.00 91.00 205 TRP A N 1
ATOM 1630 C CA . TRP A 1 205 ? -16.842 -0.709 14.350 1.00 91.00 205 TRP A CA 1
ATOM 1631 C C . TRP A 1 205 ? -17.486 -0.102 15.613 1.00 91.00 205 TRP A C 1
ATOM 1633 O O . TRP A 1 205 ? -18.222 0.884 15.583 1.00 91.00 205 TRP A O 1
ATOM 1643 N N . ASN A 1 206 ? -17.198 -0.700 16.763 1.00 90.19 206 ASN A N 1
ATOM 1644 C CA . ASN A 1 206 ? -17.726 -0.379 18.066 1.00 90.19 206 ASN A CA 1
ATOM 1645 C C . ASN A 1 206 ? -16.620 -0.652 19.081 1.00 90.19 206 ASN A C 1
ATOM 1647 O O . ASN A 1 206 ? -16.163 -1.786 19.247 1.00 90.19 206 ASN A O 1
ATOM 1651 N N . LEU A 1 207 ? -16.201 0.414 19.763 1.00 91.62 207 LEU A N 1
ATOM 1652 C CA . LEU A 1 207 ? -15.116 0.383 20.735 1.00 91.62 207 LEU A CA 1
ATOM 1653 C C . LEU A 1 207 ? -15.355 -0.642 21.851 1.00 91.62 207 LEU A C 1
ATOM 1655 O O . LEU A 1 207 ? -14.435 -1.366 22.213 1.00 91.62 207 LEU A O 1
ATOM 1659 N N . GLU A 1 208 ? -16.573 -0.720 22.385 1.00 92.19 208 GLU A N 1
ATOM 1660 C CA . GLU A 1 208 ? -16.900 -1.606 23.507 1.00 92.19 208 GLU A CA 1
ATOM 1661 C C . GLU A 1 208 ? -16.831 -3.072 23.072 1.00 92.19 208 GLU A C 1
ATOM 1663 O O . GLU A 1 208 ? -16.131 -3.869 23.696 1.00 92.19 208 GLU A O 1
ATOM 1668 N N . GLN A 1 209 ? -17.454 -3.401 21.937 1.00 93.56 209 GLN A N 1
ATOM 1669 C CA . GLN A 1 209 ? -17.427 -4.754 21.378 1.00 93.56 209 GLN A CA 1
ATOM 1670 C C . GLN A 1 209 ? -16.006 -5.193 20.993 1.00 93.56 209 GLN A C 1
ATOM 1672 O O . GLN A 1 209 ? -15.609 -6.330 21.254 1.00 93.56 209 GLN A O 1
ATOM 1677 N N . GLY A 1 210 ? -15.226 -4.295 20.384 1.00 94.88 210 GLY A N 1
ATOM 1678 C CA . GLY A 1 210 ? -13.829 -4.554 20.045 1.00 94.88 210 GLY A CA 1
ATOM 1679 C C . GLY A 1 210 ? -12.980 -4.816 21.288 1.00 94.88 210 GLY A C 1
ATOM 1680 O O . GLY A 1 210 ? -12.205 -5.772 21.324 1.00 94.88 210 GLY A O 1
ATOM 1681 N N . THR A 1 211 ? -13.178 -4.025 22.341 1.00 95.38 211 THR A N 1
ATOM 1682 C CA . THR A 1 211 ? -12.498 -4.216 23.623 1.00 95.38 211 THR A CA 1
ATOM 1683 C C . THR A 1 211 ? -12.868 -5.548 24.273 1.00 95.38 211 THR A C 1
ATOM 1685 O O . THR A 1 211 ? -11.975 -6.270 24.709 1.00 95.38 211 THR A O 1
ATOM 1688 N N . GLU A 1 212 ? -14.147 -5.926 24.304 1.00 95.38 212 GLU A N 1
ATOM 1689 C CA . GLU A 1 212 ? -14.583 -7.223 24.840 1.00 95.38 212 GLU A CA 1
ATOM 1690 C C . GLU A 1 212 ? -13.936 -8.400 24.100 1.00 95.38 212 GLU A C 1
ATOM 1692 O O . GLU A 1 212 ? -13.409 -9.320 24.732 1.00 95.38 212 GLU A O 1
ATOM 1697 N N . ARG A 1 213 ? -13.905 -8.341 22.762 1.00 96.75 213 ARG A N 1
ATOM 1698 C CA . ARG A 1 213 ? -13.246 -9.347 21.916 1.00 96.75 213 ARG A CA 1
ATOM 1699 C C . ARG A 1 213 ? -11.741 -9.422 22.170 1.00 96.75 213 ARG A C 1
ATOM 1701 O O . ARG A 1 213 ? -11.189 -10.517 22.242 1.00 96.75 213 ARG A O 1
ATOM 1708 N N . PHE A 1 214 ? -11.075 -8.281 22.338 1.00 96.88 214 PHE A N 1
ATOM 1709 C CA . PHE A 1 214 ? -9.647 -8.249 22.648 1.00 96.88 214 PHE A CA 1
ATOM 1710 C C . PHE A 1 214 ? -9.346 -8.830 24.037 1.00 96.88 214 PHE A C 1
ATOM 1712 O O . PHE A 1 214 ? -8.402 -9.601 24.199 1.00 96.88 214 PHE A O 1
ATOM 1719 N N . VAL A 1 215 ? -10.170 -8.515 25.040 1.00 96.31 215 VAL A N 1
ATOM 1720 C CA . VAL A 1 215 ? -10.043 -9.101 26.383 1.00 96.31 215 VAL A CA 1
ATOM 1721 C C . VAL A 1 215 ? -10.217 -10.620 26.326 1.00 96.31 215 VAL A C 1
ATOM 1723 O O . VAL A 1 215 ? -9.474 -11.339 26.995 1.00 96.31 215 VAL A O 1
ATOM 1726 N N . GLU A 1 216 ? -11.150 -11.122 25.515 1.00 96.25 216 GLU A N 1
ATOM 1727 C CA . GLU A 1 216 ? -11.311 -12.562 25.303 1.00 96.25 216 GLU A CA 1
ATOM 1728 C C . GLU A 1 216 ? -10.062 -13.190 24.670 1.00 96.25 216 GLU A C 1
ATOM 1730 O O . GLU A 1 216 ? -9.561 -14.189 25.185 1.00 96.25 216 GLU A O 1
ATOM 1735 N N . LEU A 1 217 ? -9.474 -12.556 23.647 1.00 95.56 217 LEU A N 1
ATOM 1736 C CA . LEU A 1 217 ? -8.188 -12.986 23.085 1.00 95.56 217 LEU A CA 1
ATOM 1737 C C . LEU A 1 217 ? -7.104 -13.068 24.171 1.00 95.56 217 LEU A C 1
ATOM 1739 O O . LEU A 1 217 ? -6.431 -14.092 24.286 1.00 95.56 217 LEU A O 1
ATOM 1743 N N . CYS A 1 218 ? -6.954 -12.044 25.016 1.00 95.50 218 CYS A N 1
ATOM 1744 C CA . CYS A 1 218 ? -5.983 -12.087 26.111 1.00 95.50 218 CYS A CA 1
ATOM 1745 C C . CYS A 1 218 ? -6.211 -13.288 27.040 1.00 95.50 218 CYS A C 1
ATOM 1747 O O . CYS A 1 218 ? -5.241 -13.951 27.412 1.00 95.50 218 CYS A O 1
ATOM 1749 N N . ARG A 1 219 ? -7.470 -13.621 27.364 1.00 94.75 219 ARG A N 1
ATOM 1750 C CA . ARG A 1 219 ? -7.790 -14.796 28.193 1.00 94.75 219 ARG A CA 1
ATOM 1751 C C . ARG A 1 219 ? -7.364 -16.098 27.525 1.00 94.75 219 ARG A C 1
ATOM 1753 O O . ARG A 1 219 ? -6.808 -16.952 28.214 1.00 94.75 219 ARG A O 1
ATOM 1760 N N . THR A 1 220 ? -7.571 -16.241 26.213 1.00 94.06 220 THR A N 1
ATOM 1761 C CA . THR A 1 220 ? -7.110 -17.429 25.468 1.00 94.06 220 THR A CA 1
ATOM 1762 C C . THR A 1 220 ? -5.587 -17.574 25.487 1.00 94.06 220 THR A C 1
ATOM 1764 O O . THR A 1 220 ? -5.080 -18.690 25.548 1.00 94.06 220 THR A O 1
ATOM 1767 N N . LEU A 1 221 ? -4.861 -16.453 25.552 1.00 91.81 221 LEU A N 1
ATOM 1768 C CA . LEU A 1 221 ? -3.405 -16.402 25.726 1.00 91.81 221 LEU A CA 1
ATOM 1769 C C . LEU A 1 221 ? -2.960 -16.536 27.197 1.00 91.81 221 LEU A C 1
ATOM 1771 O O . LEU A 1 221 ? -1.797 -16.309 27.523 1.00 91.81 221 LEU A O 1
ATOM 1775 N N . GLY A 1 222 ? -3.871 -16.875 28.115 1.00 93.00 222 GLY A N 1
ATOM 1776 C CA . GLY A 1 222 ? -3.566 -17.054 29.536 1.00 93.00 222 GLY A CA 1
ATOM 1777 C C . GLY A 1 222 ? -3.361 -15.751 30.313 1.00 93.00 222 GLY A C 1
ATOM 1778 O O . GLY A 1 222 ? -2.917 -15.788 31.461 1.00 93.00 222 GLY A O 1
ATOM 1779 N N . LYS A 1 223 ? -3.704 -14.599 29.730 1.00 93.25 223 LYS A N 1
ATOM 1780 C CA . LYS A 1 223 ? -3.524 -13.280 30.336 1.00 93.25 223 LYS A CA 1
ATOM 1781 C C . LYS A 1 223 ? -4.856 -12.661 30.742 1.00 93.25 223 LYS A C 1
ATOM 1783 O O . LYS A 1 223 ? -5.768 -12.497 29.937 1.00 93.25 223 LYS A O 1
ATOM 1788 N N . ARG A 1 224 ? -4.966 -12.263 32.008 1.00 94.44 224 ARG A N 1
ATOM 1789 C CA . ARG A 1 224 ? -6.135 -11.531 32.511 1.00 94.44 224 ARG A CA 1
ATOM 1790 C C . ARG A 1 224 ? -5.835 -10.040 32.489 1.00 94.44 224 ARG A C 1
ATOM 1792 O O . ARG A 1 224 ? -4.825 -9.620 33.041 1.00 94.44 224 ARG A O 1
ATOM 1799 N N . ILE A 1 225 ? -6.710 -9.272 31.847 1.00 95.69 225 ILE A N 1
ATOM 1800 C CA . ILE A 1 225 ? -6.628 -7.813 31.801 1.00 95.69 225 ILE A CA 1
ATOM 1801 C C . ILE A 1 225 ? -7.982 -7.181 32.138 1.00 95.69 225 ILE A C 1
ATOM 1803 O O . ILE A 1 225 ? -9.030 -7.781 31.888 1.00 95.69 225 ILE A O 1
ATOM 1807 N N . GLU A 1 226 ? -7.950 -5.960 32.664 1.00 95.56 226 GLU A N 1
ATOM 1808 C CA . GLU A 1 226 ? -9.114 -5.110 32.929 1.00 95.56 226 GLU A CA 1
ATOM 1809 C C . GLU A 1 226 ? -8.883 -3.700 32.361 1.00 95.56 226 GLU A C 1
ATOM 1811 O O . GLU A 1 226 ? -7.949 -3.004 32.741 1.00 95.56 226 GLU A O 1
ATOM 1816 N N . VAL A 1 227 ? -9.717 -3.241 31.429 1.00 94.94 227 VAL A N 1
ATOM 1817 C CA . VAL A 1 227 ? -9.432 -1.999 30.688 1.00 94.94 227 VAL A CA 1
ATOM 1818 C C . VAL A 1 227 ? -9.763 -0.750 31.511 1.00 94.94 227 VAL A C 1
ATOM 1820 O O . VAL A 1 227 ? -10.897 -0.554 31.943 1.00 94.94 227 VAL A O 1
ATOM 1823 N N . ARG A 1 228 ? -8.774 0.136 31.700 1.00 90.75 228 ARG A N 1
ATOM 1824 C CA . ARG A 1 228 ? -8.857 1.267 32.648 1.00 90.75 228 ARG A CA 1
ATOM 1825 C C . ARG A 1 228 ? -9.721 2.443 32.180 1.00 90.75 228 ARG A C 1
ATOM 1827 O O . ARG A 1 228 ? -10.309 3.142 33.004 1.00 90.75 228 ARG A O 1
ATOM 1834 N N . SER A 1 229 ? -9.736 2.749 30.882 1.00 80.00 229 SER A N 1
ATOM 1835 C CA . SER A 1 229 ? -10.439 3.925 30.342 1.00 80.00 229 SER A CA 1
ATOM 1836 C C . SER A 1 229 ? -11.718 3.516 29.624 1.00 80.00 229 SER A C 1
ATOM 1838 O O . SER A 1 229 ? -11.768 2.435 29.070 1.00 80.00 229 SER A O 1
ATOM 1840 N N . LYS A 1 230 ? -12.728 4.395 29.568 1.00 73.31 230 LYS A N 1
ATOM 1841 C CA . LYS A 1 230 ? -13.882 4.254 28.647 1.00 73.31 230 LYS A CA 1
ATOM 1842 C C . LYS A 1 230 ? -13.783 5.142 27.406 1.00 73.31 230 LYS A C 1
ATOM 1844 O O . LYS A 1 230 ? -14.581 5.016 26.488 1.00 73.31 230 LYS A O 1
ATOM 1849 N N . ARG A 1 231 ? -12.838 6.085 27.398 1.00 85.06 231 ARG A N 1
ATOM 1850 C CA . ARG A 1 231 ? -12.617 7.009 26.282 1.00 85.06 231 ARG A CA 1
ATOM 1851 C C . ARG A 1 231 ? -11.333 6.635 25.558 1.00 85.06 231 ARG A C 1
ATOM 1853 O O . ARG A 1 231 ? -10.305 6.410 26.205 1.00 85.06 231 ARG A O 1
ATOM 1860 N N . LEU A 1 232 ? -11.429 6.590 24.236 1.00 90.25 232 LEU A N 1
ATOM 1861 C CA . LEU A 1 232 ? -10.310 6.458 23.318 1.00 90.25 232 LEU A CA 1
ATOM 1862 C C . LEU A 1 232 ? -9.953 7.845 22.784 1.00 90.25 232 LEU A C 1
ATOM 1864 O O . LEU A 1 232 ? -10.838 8.604 22.389 1.00 90.25 232 LEU A O 1
ATOM 1868 N N . THR A 1 233 ? -8.659 8.154 22.752 1.00 90.56 233 THR A N 1
ATOM 1869 C CA . THR A 1 233 ? -8.162 9.411 22.194 1.00 90.56 233 THR A CA 1
ATOM 1870 C C . THR A 1 233 ? -7.060 9.090 21.196 1.00 90.56 233 THR A C 1
ATOM 1872 O O . THR A 1 233 ? -5.931 8.787 21.587 1.00 90.56 233 THR A O 1
ATOM 1875 N N . ILE A 1 234 ? -7.397 9.158 19.907 1.00 91.31 234 ILE A N 1
ATOM 1876 C CA . ILE A 1 234 ? -6.496 8.820 18.802 1.00 91.31 234 ILE A CA 1
ATOM 1877 C C . ILE A 1 234 ? -5.552 10.003 18.549 1.00 91.31 234 ILE A C 1
ATOM 1879 O O . ILE A 1 234 ? -5.970 11.037 18.026 1.00 91.31 234 ILE A O 1
ATOM 1883 N N . MET A 1 235 ? -4.288 9.850 18.946 1.00 86.12 235 MET A N 1
ATOM 1884 C CA . MET A 1 235 ? -3.254 10.893 18.923 1.00 86.12 235 MET A CA 1
ATOM 1885 C C . MET A 1 235 ? -2.003 10.414 18.187 1.00 86.12 235 MET A C 1
ATOM 1887 O O . MET A 1 235 ? -1.722 9.219 18.158 1.00 86.12 235 MET A O 1
ATOM 1891 N N . ASP A 1 236 ? -1.212 11.351 17.664 1.00 83.94 236 ASP A N 1
ATOM 1892 C CA . ASP A 1 236 ? -0.043 11.038 16.826 1.00 83.94 236 ASP A CA 1
ATOM 1893 C C . ASP A 1 236 ? 1.032 10.244 17.575 1.00 83.94 236 ASP A C 1
ATOM 1895 O O . ASP A 1 236 ? 1.659 9.343 17.023 1.00 83.94 236 ASP A O 1
ATOM 1899 N N . TYR A 1 237 ? 1.198 10.496 18.878 1.00 87.38 237 TYR A N 1
ATOM 1900 C CA . TYR A 1 237 ? 2.205 9.804 19.684 1.00 87.38 237 TYR A CA 1
ATOM 1901 C C . TYR A 1 237 ? 1.965 8.290 19.811 1.00 87.38 237 TYR A C 1
ATOM 1903 O O . TYR A 1 237 ? 2.896 7.572 20.181 1.00 87.38 237 TYR A O 1
ATOM 1911 N N . LEU A 1 238 ? 0.750 7.793 19.530 1.00 88.62 238 LEU A N 1
ATOM 1912 C CA . LEU A 1 238 ? 0.459 6.353 19.542 1.00 88.62 238 LEU A CA 1
ATOM 1913 C C . LEU A 1 238 ? 1.328 5.608 18.527 1.00 88.62 238 LEU A C 1
ATOM 1915 O O . LEU A 1 238 ? 1.780 4.494 18.790 1.00 88.62 238 LEU A O 1
ATOM 1919 N N . TRP A 1 239 ? 1.629 6.277 17.420 1.00 90.31 239 TRP A N 1
ATOM 1920 C CA . TRP A 1 239 ? 2.356 5.740 16.279 1.00 90.31 239 TRP A CA 1
ATOM 1921 C C . TRP A 1 239 ? 3.753 6.361 16.168 1.00 90.31 239 TRP A C 1
ATOM 1923 O O . TRP A 1 239 ? 4.336 6.457 15.090 1.00 90.31 239 TRP A O 1
ATOM 1933 N N . LYS A 1 240 ? 4.326 6.790 17.299 1.00 87.25 240 LYS A N 1
ATOM 1934 C CA . LYS A 1 240 ? 5.712 7.259 17.333 1.00 87.25 240 LYS A CA 1
ATOM 1935 C C . LYS A 1 240 ? 6.652 6.114 16.941 1.00 87.25 240 LYS A C 1
ATOM 1937 O O . LYS A 1 240 ? 6.621 5.060 17.570 1.00 87.25 240 LYS A O 1
ATOM 1942 N N . GLY A 1 241 ? 7.514 6.364 15.957 1.00 85.31 241 GLY A N 1
ATOM 1943 C CA . GLY A 1 241 ? 8.470 5.384 15.426 1.00 85.31 241 GLY A CA 1
ATOM 1944 C C . GLY A 1 241 ? 8.052 4.755 14.094 1.00 85.31 241 GLY A C 1
ATOM 1945 O O . GLY A 1 241 ? 8.860 4.075 13.481 1.00 85.31 241 GLY A O 1
ATOM 1946 N N . PHE A 1 242 ? 6.832 5.016 13.626 1.00 88.38 242 PHE A N 1
ATOM 1947 C CA . PHE A 1 242 ? 6.378 4.650 12.284 1.00 88.38 242 PHE A CA 1
ATOM 1948 C C . PHE A 1 242 ? 6.706 5.769 11.293 1.00 88.38 242 PHE A C 1
ATOM 1950 O O . PHE A 1 242 ? 6.803 6.934 11.705 1.00 88.38 242 PHE A O 1
ATOM 1957 N N . SER A 1 243 ? 6.829 5.460 9.998 1.00 86.94 243 SER A N 1
ATOM 1958 C CA . SER A 1 243 ? 6.954 6.522 8.991 1.00 86.94 243 SER A CA 1
ATOM 1959 C C . SER A 1 243 ? 5.738 7.464 9.026 1.00 86.94 243 SER A C 1
ATOM 1961 O O . SER A 1 243 ? 4.637 7.040 9.397 1.00 86.94 243 SER A O 1
ATOM 1963 N N . PRO A 1 244 ? 5.880 8.741 8.619 1.00 88.81 244 PRO A N 1
ATOM 1964 C CA . PRO A 1 244 ? 4.755 9.677 8.558 1.00 88.81 244 PRO A CA 1
ATOM 1965 C C . PRO A 1 244 ? 3.548 9.122 7.791 1.00 88.81 244 PRO A C 1
ATOM 1967 O O . PRO A 1 244 ? 2.412 9.265 8.240 1.00 88.81 244 PRO A O 1
ATOM 1970 N N . ARG A 1 245 ? 3.794 8.415 6.683 1.00 86.38 245 ARG A N 1
ATOM 1971 C CA . ARG A 1 245 ? 2.751 7.761 5.887 1.00 86.38 245 ARG A CA 1
ATOM 1972 C C . ARG A 1 245 ? 1.998 6.713 6.699 1.00 86.38 245 ARG A C 1
ATOM 1974 O O . ARG A 1 245 ? 0.772 6.734 6.762 1.00 86.38 245 ARG A O 1
ATOM 1981 N N . MET A 1 246 ? 2.723 5.821 7.358 1.00 89.50 246 MET A N 1
ATOM 1982 C CA . MET A 1 246 ? 2.128 4.758 8.160 1.00 89.50 246 MET A CA 1
ATOM 1983 C C . MET A 1 246 ? 1.310 5.309 9.337 1.00 89.50 246 MET A C 1
ATOM 1985 O O . MET A 1 246 ? 0.224 4.810 9.635 1.00 89.50 246 MET A O 1
ATOM 1989 N N . GLN A 1 247 ? 1.773 6.402 9.953 1.00 92.69 247 GLN A N 1
ATOM 1990 C CA . GLN A 1 247 ? 1.009 7.112 10.982 1.00 92.69 247 GLN A CA 1
ATOM 1991 C C . GLN A 1 247 ? -0.326 7.638 10.438 1.00 92.69 247 GLN A C 1
ATOM 1993 O O . GLN A 1 247 ? -1.349 7.484 11.108 1.00 92.69 247 GLN A O 1
ATOM 1998 N N . VAL A 1 248 ? -0.341 8.220 9.231 1.00 92.69 248 VAL A N 1
ATOM 1999 C CA . VAL A 1 248 ? -1.566 8.704 8.570 1.00 92.69 248 VAL A CA 1
ATOM 2000 C C . VAL A 1 248 ? -2.554 7.558 8.338 1.00 92.69 248 VAL A C 1
ATOM 2002 O O . VAL A 1 248 ? -3.731 7.705 8.679 1.00 92.69 248 VAL A O 1
ATOM 2005 N N . LEU A 1 249 ? -2.087 6.412 7.835 1.00 93.38 249 LEU A N 1
ATOM 2006 C CA . LEU A 1 249 ? -2.935 5.245 7.565 1.00 93.38 249 LEU A CA 1
ATOM 2007 C C . LEU A 1 249 ? -3.570 4.691 8.844 1.00 93.38 249 LEU A C 1
ATOM 2009 O O . LEU A 1 249 ? -4.794 4.573 8.931 1.00 93.38 249 LEU A O 1
ATOM 2013 N N . LEU A 1 250 ? -2.756 4.393 9.861 1.00 94.56 250 LEU A N 1
ATOM 2014 C CA . LEU A 1 250 ? -3.227 3.796 11.116 1.00 94.56 250 LEU A CA 1
ATOM 2015 C C . LEU A 1 250 ? -4.179 4.734 11.862 1.00 94.56 250 LEU A C 1
ATOM 2017 O O . LEU A 1 250 ? -5.249 4.328 12.319 1.00 94.56 250 LEU A O 1
ATOM 2021 N N . LYS A 1 251 ? -3.820 6.017 11.953 1.00 95.31 251 LYS A N 1
ATOM 2022 C CA . LYS A 1 251 ? -4.627 7.034 12.631 1.00 95.31 251 LYS A CA 1
ATOM 2023 C C . LYS A 1 251 ? -5.992 7.207 11.981 1.00 95.31 251 LYS A C 1
ATOM 2025 O O . LYS A 1 251 ? -6.995 7.216 12.694 1.00 95.31 251 LYS A O 1
ATOM 2030 N N . ASN A 1 252 ? -6.043 7.367 10.661 1.00 96.12 252 ASN A N 1
ATOM 2031 C CA . ASN A 1 252 ? -7.306 7.644 9.984 1.00 96.12 252 ASN A CA 1
ATOM 2032 C C . ASN A 1 252 ? -8.165 6.386 9.831 1.00 96.12 252 ASN A C 1
ATOM 2034 O O . ASN A 1 252 ? -9.377 6.483 9.977 1.00 96.12 252 ASN A O 1
ATOM 2038 N N . THR A 1 253 ? -7.561 5.199 9.727 1.00 96.06 253 THR A N 1
ATOM 2039 C CA . THR A 1 253 ? -8.288 3.926 9.871 1.00 96.06 253 THR A CA 1
ATOM 2040 C C . THR A 1 253 ? -8.971 3.834 11.237 1.00 96.06 253 THR A C 1
ATOM 2042 O O . THR A 1 253 ? -10.168 3.567 11.325 1.00 96.06 253 THR A O 1
ATOM 2045 N N . ALA A 1 254 ? -8.243 4.125 12.322 1.00 95.44 254 ALA A N 1
ATOM 2046 C CA . ALA A 1 254 ? -8.823 4.116 13.662 1.00 95.44 254 ALA A CA 1
ATOM 2047 C C . ALA A 1 254 ? -9.926 5.176 13.824 1.00 95.44 254 ALA A C 1
ATOM 2049 O O . ALA A 1 254 ? -10.953 4.899 14.439 1.00 95.44 254 ALA A O 1
ATOM 2050 N N . ARG A 1 255 ? -9.746 6.384 13.271 1.00 95.44 255 ARG A N 1
ATOM 2051 C CA . ARG A 1 255 ? -10.763 7.448 13.322 1.00 95.44 255 ARG A CA 1
ATOM 2052 C C . ARG A 1 255 ? -12.039 7.041 12.603 1.00 95.44 255 ARG A C 1
ATOM 2054 O O . ARG A 1 255 ? -13.103 7.177 13.198 1.00 95.44 255 ARG A O 1
ATOM 2061 N N . LEU A 1 256 ? -11.905 6.506 11.393 1.00 95.81 256 LEU A N 1
ATOM 2062 C CA . LEU A 1 256 ? -13.006 6.007 10.580 1.00 95.81 256 LEU A CA 1
ATOM 2063 C C . LEU A 1 256 ? -13.825 4.945 11.327 1.00 95.81 256 LEU A C 1
ATOM 2065 O O . LEU A 1 256 ? -15.043 5.071 11.437 1.00 95.81 256 LEU A O 1
ATOM 2069 N N . CYS A 1 257 ? -13.153 3.944 11.899 1.00 94.12 257 CYS A N 1
ATOM 2070 C CA . CYS A 1 257 ? -13.828 2.778 12.475 1.00 94.12 257 CYS A CA 1
ATOM 2071 C C . CYS A 1 257 ? -14.330 2.992 13.914 1.00 94.12 257 CYS A C 1
ATOM 2073 O O . CYS A 1 257 ? -15.280 2.344 14.340 1.00 94.12 257 CYS A O 1
ATOM 2075 N N . LEU A 1 258 ? -13.668 3.845 14.708 1.00 93.25 258 LEU A N 1
ATOM 2076 C CA . LEU A 1 258 ? -13.896 3.926 16.163 1.00 93.25 258 LEU A CA 1
ATOM 2077 C C . LEU A 1 258 ? -14.571 5.222 16.621 1.00 93.25 258 LEU A C 1
ATOM 2079 O O . LEU A 1 258 ? -14.913 5.353 17.800 1.00 93.25 258 LEU A O 1
ATOM 2083 N N . THR A 1 259 ? -14.760 6.188 15.721 1.00 90.38 259 THR A N 1
ATOM 2084 C CA . THR A 1 259 ? -15.427 7.459 16.029 1.00 90.38 259 THR A CA 1
ATOM 2085 C C . THR A 1 259 ? -16.878 7.425 15.565 1.00 90.38 259 THR A C 1
ATOM 2087 O O . THR A 1 259 ? -17.184 6.874 14.519 1.00 90.38 259 THR A O 1
ATOM 2090 N N . LYS A 1 260 ? -17.779 8.048 16.336 1.00 89.69 260 LYS A N 1
ATOM 2091 C CA . LYS A 1 260 ? -19.210 8.174 15.989 1.00 89.69 260 LYS A CA 1
ATOM 2092 C C . LYS A 1 260 ? -19.565 9.480 15.266 1.00 89.69 260 LYS A C 1
ATOM 2094 O O . LYS A 1 260 ? -20.718 9.683 14.919 1.00 89.69 260 LYS A O 1
ATOM 2099 N N . SER A 1 261 ? -18.613 10.404 15.151 1.00 93.94 261 SER A N 1
ATOM 2100 C CA . SER A 1 261 ? -18.803 11.698 14.492 1.00 93.94 261 SER A CA 1
ATOM 2101 C C . SER A 1 261 ? -18.570 11.547 12.998 1.00 93.94 261 SER A C 1
ATOM 2103 O O . SER A 1 261 ? -17.462 11.213 12.579 1.00 93.94 261 SER A O 1
ATOM 2105 N N . SER A 1 262 ? -19.610 11.839 12.231 1.00 93.94 262 SER A N 1
ATOM 2106 C CA . SER A 1 262 ? -19.623 11.766 10.775 1.00 93.94 262 SER A CA 1
ATOM 2107 C C . SER A 1 262 ? -18.595 12.691 10.137 1.00 93.94 262 SER A C 1
ATOM 2109 O O . SER A 1 262 ? -17.854 12.241 9.274 1.00 93.94 262 SER A O 1
ATOM 2111 N N . ASP A 1 263 ? -18.439 13.916 10.650 1.00 95.50 263 ASP A N 1
ATOM 2112 C CA . ASP A 1 263 ? -17.407 14.860 10.193 1.00 95.50 263 ASP A CA 1
ATOM 2113 C C . ASP A 1 263 ? -15.994 14.265 10.310 1.00 95.50 263 ASP A C 1
ATOM 2115 O O . ASP A 1 263 ? -15.167 14.392 9.409 1.00 95.50 263 ASP A O 1
ATOM 2119 N N . VAL A 1 264 ? -15.709 13.574 11.422 1.00 95.31 264 VAL A N 1
ATOM 2120 C CA . VAL A 1 264 ? -14.408 12.924 11.645 1.00 95.31 264 VAL A CA 1
ATOM 2121 C C . VAL A 1 264 ? -14.229 11.715 10.729 1.00 95.31 264 VAL A C 1
ATOM 2123 O O . VAL A 1 264 ? -13.115 11.465 10.271 1.00 95.31 264 VAL A O 1
ATOM 2126 N N . GLN A 1 265 ? -15.294 10.953 10.473 1.00 95.75 265 GLN A N 1
ATOM 2127 C CA . GLN A 1 265 ? -15.252 9.826 9.540 1.00 95.75 265 GLN A CA 1
ATOM 2128 C C . GLN A 1 265 ? -15.034 10.307 8.106 1.00 95.75 265 GLN A C 1
ATOM 2130 O O . GLN A 1 265 ? -14.196 9.750 7.404 1.00 95.75 265 GLN A O 1
ATOM 2135 N N . GLU A 1 266 ? -15.735 11.358 7.689 1.00 96.31 266 GLU A N 1
ATOM 2136 C CA . GLU A 1 266 ? -15.600 11.961 6.369 1.00 96.31 266 GLU A CA 1
ATOM 2137 C C . GLU A 1 266 ? -14.190 12.516 6.144 1.00 96.31 266 GLU A C 1
ATOM 2139 O O . GLU A 1 266 ? -13.557 12.202 5.134 1.00 96.31 266 GLU A O 1
ATOM 2144 N N . ASP A 1 267 ? -13.653 13.259 7.116 1.00 96.69 267 ASP A N 1
ATOM 2145 C CA . ASP A 1 267 ? -12.276 13.753 7.067 1.00 96.69 267 ASP A CA 1
ATOM 2146 C C . ASP A 1 267 ? -11.264 12.599 7.006 1.00 96.69 267 ASP A C 1
ATOM 2148 O O . ASP A 1 267 ? -10.352 12.609 6.181 1.00 96.69 267 ASP A O 1
ATOM 2152 N N . ALA A 1 268 ? -11.461 11.554 7.817 1.00 96.88 268 ALA A N 1
ATOM 2153 C CA . ALA A 1 268 ? -10.608 10.371 7.794 1.00 96.88 268 ALA A CA 1
ATOM 2154 C C . ALA A 1 268 ? -10.642 9.655 6.435 1.00 96.88 268 ALA A C 1
ATOM 2156 O O . ALA A 1 268 ? -9.586 9.284 5.927 1.00 96.88 268 ALA A O 1
ATOM 2157 N N . ILE A 1 269 ? -11.818 9.488 5.825 1.00 97.00 269 ILE A N 1
ATOM 2158 C CA . ILE A 1 269 ? -11.976 8.890 4.490 1.00 97.00 269 ILE A CA 1
ATOM 2159 C C . ILE A 1 269 ? -11.265 9.732 3.435 1.00 97.00 269 ILE A C 1
ATOM 2161 O O . ILE A 1 269 ? -10.571 9.182 2.580 1.00 97.00 269 ILE A O 1
ATOM 2165 N N . ARG A 1 270 ? -11.416 11.057 3.484 1.00 96.06 270 ARG A N 1
ATOM 2166 C CA . ARG A 1 270 ? -10.742 11.964 2.553 1.00 96.06 270 ARG A CA 1
ATOM 2167 C C . ARG A 1 270 ? -9.225 11.841 2.671 1.00 96.06 270 ARG A C 1
ATOM 2169 O O . ARG A 1 270 ? -8.569 11.591 1.666 1.00 96.06 270 ARG A O 1
ATOM 2176 N N . ILE A 1 271 ? -8.689 11.908 3.891 1.00 95.38 271 ILE A N 1
ATOM 2177 C CA . ILE A 1 271 ? -7.247 11.776 4.138 1.00 95.38 271 ILE A CA 1
ATOM 2178 C C . ILE A 1 271 ? -6.737 10.399 3.692 1.00 95.38 271 ILE A C 1
ATOM 2180 O O . ILE A 1 271 ? -5.676 10.308 3.084 1.00 95.38 271 ILE A O 1
ATOM 2184 N N . LEU A 1 272 ? -7.481 9.315 3.952 1.00 94.88 272 LEU A N 1
ATOM 2185 C CA . LEU A 1 272 ? -7.121 7.981 3.452 1.00 94.88 272 LEU A CA 1
ATOM 2186 C C . LEU A 1 272 ? -7.099 7.950 1.917 1.00 94.88 272 LEU A C 1
ATOM 2188 O O . LEU A 1 272 ? -6.184 7.367 1.341 1.00 94.88 272 LEU A O 1
ATOM 2192 N N . GLY A 1 273 ? -8.042 8.618 1.251 1.00 91.50 273 GLY A N 1
ATOM 2193 C CA . GLY A 1 273 ? -8.054 8.757 -0.206 1.00 91.50 273 GLY A CA 1
ATOM 2194 C C . GLY A 1 273 ? -6.866 9.534 -0.762 1.00 91.50 273 GLY A C 1
ATOM 2195 O O . GLY A 1 273 ? -6.291 9.122 -1.766 1.00 91.50 273 GLY A O 1
ATOM 2196 N N . GLU A 1 274 ? -6.446 10.597 -0.076 1.00 90.25 274 GLU A N 1
ATOM 2197 C CA . GLU A 1 274 ? -5.265 11.393 -0.435 1.00 90.25 274 GLU A CA 1
ATOM 2198 C C . GLU A 1 274 ? -3.961 10.584 -0.352 1.00 90.25 274 GLU A C 1
ATOM 2200 O O . GLU A 1 274 ? -3.006 10.901 -1.059 1.00 90.25 274 GLU A O 1
ATOM 2205 N N . THR A 1 275 ? -3.914 9.514 0.455 1.00 87.75 275 THR A N 1
ATOM 2206 C CA . THR A 1 275 ? -2.743 8.618 0.488 1.00 87.75 275 THR A CA 1
ATOM 2207 C C . THR A 1 275 ? -2.606 7.750 -0.758 1.00 87.75 275 THR A C 1
ATOM 2209 O O . THR A 1 275 ? -1.515 7.260 -1.020 1.00 87.75 275 THR A O 1
ATOM 2212 N N . VAL A 1 276 ? -3.698 7.521 -1.504 1.00 83.56 276 VAL A N 1
ATOM 2213 C CA . VAL A 1 276 ? -3.747 6.646 -2.697 1.00 83.56 276 VAL A CA 1
ATOM 2214 C C . VAL A 1 276 ? -3.208 5.227 -2.437 1.00 83.56 276 VAL A C 1
ATOM 2216 O O . VAL A 1 276 ? -2.815 4.490 -3.344 1.00 83.56 276 VAL A O 1
ATOM 2219 N N . ASP A 1 277 ? -3.218 4.815 -1.174 1.00 85.44 277 ASP A N 1
ATOM 2220 C CA . ASP A 1 277 ? -2.633 3.569 -0.716 1.00 85.44 277 ASP A CA 1
ATOM 2221 C C . ASP A 1 277 ? -3.631 2.416 -0.868 1.00 85.44 277 ASP A C 1
ATOM 2223 O O . ASP A 1 277 ? -4.703 2.419 -0.266 1.00 85.44 277 ASP A O 1
ATOM 2227 N N . VAL A 1 278 ? -3.291 1.387 -1.646 1.00 85.25 278 VAL A N 1
ATOM 2228 C CA . VAL A 1 278 ? -4.205 0.250 -1.879 1.00 85.25 278 VAL A CA 1
ATOM 2229 C C . VAL A 1 278 ? -4.588 -0.490 -0.605 1.00 85.25 278 VAL A C 1
ATOM 2231 O O . VAL A 1 278 ? -5.649 -1.109 -0.546 1.00 85.25 278 VAL A O 1
ATOM 2234 N N . ARG A 1 279 ? -3.768 -0.400 0.445 1.00 85.62 279 ARG A N 1
ATOM 2235 C CA . ARG A 1 279 ? -4.025 -1.071 1.721 1.00 85.62 279 ARG A CA 1
ATOM 2236 C C . ARG A 1 279 ? -5.266 -0.522 2.418 1.00 85.62 279 ARG A C 1
ATOM 2238 O O . ARG A 1 279 ? -5.842 -1.219 3.252 1.00 85.62 279 ARG A O 1
ATOM 2245 N N . VAL A 1 280 ? -5.707 0.692 2.072 1.00 91.31 280 VAL A N 1
ATOM 2246 C CA . VAL A 1 280 ? -6.931 1.272 2.638 1.00 91.31 280 VAL A CA 1
ATOM 2247 C C . VAL A 1 280 ? -8.199 0.733 1.985 1.00 91.31 280 VAL A C 1
ATOM 2249 O O . VAL A 1 280 ? -9.258 0.852 2.589 1.00 91.31 280 VAL A O 1
ATOM 2252 N N . ILE A 1 281 ? -8.116 0.105 0.802 1.00 90.44 281 ILE A N 1
ATOM 2253 C CA . ILE A 1 281 ? -9.297 -0.361 0.054 1.00 90.44 281 ILE A CA 1
ATOM 2254 C C . ILE A 1 281 ? -10.156 -1.273 0.921 1.00 90.44 281 ILE A C 1
ATOM 2256 O O . ILE A 1 281 ? -11.341 -1.013 1.070 1.00 90.44 281 ILE A O 1
ATOM 2260 N N . ARG A 1 282 ? -9.561 -2.280 1.569 1.00 88.44 282 ARG A N 1
ATOM 2261 C CA . ARG A 1 282 ? -10.310 -3.213 2.421 1.00 88.44 282 ARG A CA 1
ATOM 2262 C C . ARG A 1 282 ? -11.018 -2.505 3.579 1.00 88.44 282 ARG A C 1
ATOM 2264 O O . ARG A 1 282 ? -12.174 -2.788 3.854 1.00 88.44 282 ARG A O 1
ATOM 2271 N N . VAL A 1 283 ? -10.344 -1.553 4.225 1.00 92.00 283 VAL A N 1
ATOM 2272 C CA . VAL A 1 283 ? -10.932 -0.758 5.318 1.00 92.00 283 VAL A CA 1
ATOM 2273 C C . VAL A 1 283 ? -12.113 0.075 4.812 1.00 92.00 283 VAL A C 1
ATOM 2275 O O . VAL A 1 283 ? -13.133 0.179 5.487 1.00 92.00 283 VAL A O 1
ATOM 2278 N N . LEU A 1 284 ? -11.973 0.680 3.633 1.00 93.31 284 LEU A N 1
ATOM 2279 C CA . LEU A 1 284 ? -13.011 1.495 3.010 1.00 93.31 284 LEU A CA 1
ATOM 2280 C C . LEU A 1 284 ? -14.183 0.643 2.501 1.00 93.31 284 LEU A C 1
ATOM 2282 O O . LEU A 1 284 ? -15.323 1.079 2.589 1.00 93.31 284 LEU A O 1
ATOM 2286 N N . GLU A 1 285 ? -13.927 -0.565 2.001 1.00 91.12 285 GLU A N 1
ATOM 2287 C CA . GLU A 1 285 ? -14.972 -1.519 1.625 1.00 91.12 285 GLU A CA 1
ATOM 2288 C C . GLU A 1 285 ? -15.780 -1.966 2.841 1.00 91.12 285 GLU A C 1
ATOM 2290 O O . GLU A 1 285 ? -17.005 -1.880 2.813 1.00 91.12 285 GLU A O 1
ATOM 2295 N N . ASP A 1 286 ? -15.110 -2.366 3.925 1.00 90.50 286 ASP A N 1
ATOM 2296 C CA . ASP A 1 286 ? -15.781 -2.744 5.172 1.00 90.50 286 ASP A CA 1
ATOM 2297 C C . ASP A 1 286 ? -16.640 -1.570 5.695 1.00 90.50 286 ASP A C 1
ATOM 2299 O O . ASP A 1 286 ? -17.738 -1.762 6.214 1.00 90.50 286 ASP A O 1
ATOM 2303 N N . ALA A 1 287 ? -16.199 -0.322 5.485 1.00 91.94 287 ALA A N 1
ATOM 2304 C CA . ALA A 1 287 ? -16.941 0.876 5.881 1.00 91.94 287 ALA A CA 1
ATOM 2305 C C . ALA A 1 287 ? -18.308 1.036 5.203 1.00 91.94 287 ALA A C 1
ATOM 2307 O O . ALA A 1 287 ? -19.198 1.673 5.774 1.00 91.94 287 ALA A O 1
ATOM 2308 N N . ILE A 1 288 ? -18.500 0.463 4.012 1.00 88.75 288 ILE A N 1
ATOM 2309 C CA . ILE A 1 288 ? -19.751 0.557 3.246 1.00 88.75 288 ILE A CA 1
ATOM 2310 C C . ILE A 1 288 ? -20.926 -0.026 4.041 1.00 88.75 288 ILE A C 1
ATOM 2312 O O . ILE A 1 288 ? -22.036 0.517 4.009 1.00 88.75 288 ILE A O 1
ATOM 2316 N N . GLU A 1 289 ? -20.675 -1.117 4.764 1.00 88.69 289 GLU A N 1
ATOM 2317 C CA . GLU A 1 289 ? -21.691 -1.853 5.518 1.00 88.69 289 GLU A CA 1
ATOM 2318 C C . GLU A 1 289 ? -22.109 -1.121 6.800 1.00 88.69 289 GLU A C 1
ATOM 2320 O O . GLU A 1 289 ? -23.246 -1.250 7.257 1.00 88.69 289 GLU A O 1
ATOM 2325 N N . HIS A 1 290 ? -21.206 -0.317 7.366 1.00 90.25 290 HIS A N 1
ATOM 2326 C CA . HIS A 1 290 ? -21.381 0.302 8.681 1.00 90.25 290 HIS A CA 1
ATOM 2327 C C . HIS A 1 290 ? -21.733 1.791 8.629 1.00 90.25 290 HIS A C 1
ATOM 2329 O O . HIS A 1 290 ? -22.298 2.329 9.584 1.00 90.25 290 HIS A O 1
ATOM 2335 N N . ILE A 1 291 ? -21.418 2.473 7.527 1.00 90.12 291 ILE A N 1
ATOM 2336 C CA . ILE A 1 291 ? -21.705 3.895 7.356 1.00 90.12 291 ILE A CA 1
ATOM 2337 C C . ILE A 1 291 ? -23.023 4.060 6.603 1.00 90.12 291 ILE A C 1
ATOM 2339 O O . ILE A 1 291 ? -23.156 3.748 5.416 1.00 90.12 291 ILE A O 1
ATOM 2343 N N . HIS A 1 292 ? -24.012 4.602 7.309 1.00 89.12 292 HIS A N 1
ATOM 2344 C CA . HIS A 1 292 ? -25.344 4.864 6.761 1.00 89.12 292 HIS A CA 1
ATOM 2345 C C . HIS A 1 292 ? -25.547 6.325 6.349 1.00 89.12 292 HIS A C 1
ATOM 2347 O O . HIS A 1 292 ? -26.478 6.626 5.605 1.00 89.12 292 HIS A O 1
ATOM 2353 N N . GLU A 1 293 ? -24.683 7.235 6.801 1.00 91.12 293 GLU A N 1
ATOM 2354 C CA . GLU A 1 293 ? -24.820 8.651 6.484 1.00 91.12 293 GLU A CA 1
ATOM 2355 C C . GLU A 1 293 ? -24.491 8.944 5.016 1.00 91.12 293 GLU A C 1
ATOM 2357 O O . GLU A 1 293 ? -23.450 8.554 4.484 1.00 91.12 293 GLU A O 1
ATOM 2362 N N . THR A 1 294 ? -25.406 9.651 4.354 1.00 89.00 294 THR A N 1
ATOM 2363 C CA . THR A 1 294 ? -25.387 9.871 2.907 1.00 89.00 294 THR A CA 1
ATOM 2364 C C . THR A 1 294 ? -24.179 10.683 2.435 1.00 89.00 294 THR A C 1
ATOM 2366 O O . THR A 1 294 ? -23.606 10.338 1.400 1.00 89.00 294 THR A O 1
ATOM 2369 N N . SER A 1 295 ? -23.789 11.734 3.167 1.00 91.19 295 SER A N 1
ATOM 2370 C CA . SER A 1 295 ? -22.595 12.560 2.898 1.00 91.19 295 SER A CA 1
ATOM 2371 C C . SER A 1 295 ? -21.323 11.718 2.984 1.00 91.19 295 SER A C 1
ATOM 2373 O O . SER A 1 295 ? -20.588 11.607 2.005 1.00 91.19 295 SER A O 1
ATOM 2375 N N . VAL A 1 296 ? -21.135 11.015 4.102 1.00 93.00 296 VAL A N 1
ATOM 2376 C CA . VAL A 1 296 ? -19.958 10.176 4.357 1.00 93.00 296 VAL A CA 1
ATOM 2377 C C . VAL A 1 296 ? -19.828 9.064 3.312 1.00 93.00 296 VAL A C 1
ATOM 2379 O O . VAL A 1 296 ? -18.743 8.851 2.775 1.00 93.00 296 VAL A O 1
ATOM 2382 N N . ARG A 1 297 ? -20.931 8.401 2.936 1.00 91.38 297 ARG A N 1
ATOM 2383 C CA . ARG A 1 297 ? -20.941 7.388 1.862 1.00 91.38 297 ARG A CA 1
ATOM 2384 C C . ARG A 1 297 ? -20.574 7.965 0.483 1.00 91.38 297 ARG A C 1
ATOM 2386 O O . ARG A 1 297 ? -19.927 7.273 -0.302 1.00 91.38 297 ARG A O 1
ATOM 2393 N N . ARG A 1 298 ? -20.926 9.225 0.174 1.00 89.94 298 ARG A N 1
ATOM 2394 C CA . ARG A 1 298 ? -20.494 9.883 -1.080 1.00 89.94 298 ARG A CA 1
ATOM 2395 C C . ARG A 1 298 ? -18.987 10.088 -1.083 1.00 89.94 298 ARG A C 1
ATOM 2397 O O . ARG A 1 298 ? -18.331 9.802 -2.083 1.00 89.94 298 ARG A O 1
ATOM 2404 N N . THR A 1 299 ? -18.448 10.567 0.032 1.00 94.38 299 THR A N 1
ATOM 2405 C CA . THR A 1 299 ? -17.007 10.760 0.192 1.00 94.38 299 THR A CA 1
ATOM 2406 C C . THR A 1 299 ? -16.279 9.415 0.136 1.00 94.38 299 THR A C 1
ATOM 2408 O O . THR A 1 299 ? -15.285 9.298 -0.575 1.00 94.38 299 THR A O 1
ATOM 2411 N N . LEU A 1 300 ? -16.843 8.361 0.736 1.00 93.88 300 LEU A N 1
ATOM 2412 C CA . LEU A 1 300 ? -16.344 6.986 0.643 1.00 93.88 300 LEU A CA 1
ATOM 2413 C C . LEU A 1 300 ? -16.260 6.483 -0.800 1.00 93.88 300 LEU A C 1
ATOM 2415 O O . LEU A 1 300 ? -15.216 5.988 -1.213 1.00 93.88 300 LEU A O 1
ATOM 2419 N N . HIS A 1 301 ? -17.326 6.647 -1.586 1.00 91.06 301 HIS A N 1
ATOM 2420 C CA . HIS A 1 301 ? -17.355 6.221 -2.989 1.00 91.06 301 HIS A CA 1
ATOM 2421 C C . HIS A 1 301 ? -16.332 6.970 -3.850 1.00 91.06 301 HIS A C 1
ATOM 2423 O O . HIS A 1 301 ? -15.593 6.343 -4.611 1.00 91.06 301 HIS A O 1
ATOM 2429 N N . LYS A 1 302 ? -16.238 8.298 -3.697 1.00 90.88 302 LYS A N 1
ATOM 2430 C CA . LYS A 1 302 ? -15.220 9.112 -4.383 1.00 90.88 302 LYS A CA 1
ATOM 2431 C C . LYS A 1 302 ? -13.808 8.655 -4.020 1.00 90.88 302 LYS A C 1
ATOM 2433 O O . LYS A 1 302 ? -12.975 8.482 -4.908 1.00 90.88 302 LYS A O 1
ATOM 2438 N N . THR A 1 303 ? -13.561 8.415 -2.735 1.00 92.94 303 THR A N 1
ATOM 2439 C CA . THR A 1 303 ? -12.274 7.930 -2.238 1.00 92.94 303 THR A CA 1
ATOM 2440 C C . THR A 1 303 ? -11.938 6.543 -2.785 1.00 92.94 303 THR A C 1
ATOM 2442 O O . THR A 1 303 ? -10.828 6.356 -3.275 1.00 92.94 303 THR A O 1
ATOM 2445 N N . LEU A 1 304 ? -12.878 5.590 -2.774 1.00 91.31 304 LEU A N 1
ATOM 2446 C CA . LEU A 1 304 ? -12.681 4.251 -3.342 1.00 91.31 304 LEU A CA 1
ATOM 2447 C C . LEU A 1 304 ? -12.250 4.333 -4.813 1.00 91.31 304 LEU A C 1
ATOM 2449 O O . LEU A 1 304 ? -11.263 3.711 -5.208 1.00 91.31 304 LEU A O 1
ATOM 2453 N N . LYS A 1 305 ? -12.908 5.178 -5.613 1.00 86.62 305 LYS A N 1
ATOM 2454 C CA . LYS A 1 305 ? -12.491 5.429 -7.001 1.00 86.62 305 LYS A CA 1
ATOM 2455 C C . LYS A 1 305 ? -11.074 5.990 -7.095 1.00 86.62 305 LYS A C 1
ATOM 2457 O O . LYS A 1 305 ? -10.283 5.501 -7.898 1.00 86.62 305 LYS A O 1
ATOM 2462 N N . ALA A 1 306 ? -10.735 6.975 -6.264 1.00 85.06 306 ALA A N 1
ATOM 2463 C CA . ALA A 1 306 ? -9.416 7.608 -6.274 1.00 85.06 306 ALA A CA 1
ATOM 2464 C C . ALA A 1 306 ? -8.276 6.621 -5.951 1.00 85.06 306 ALA A C 1
ATOM 2466 O O . ALA A 1 306 ? -7.215 6.665 -6.584 1.00 85.06 306 ALA A O 1
ATOM 2467 N N . VAL A 1 307 ? -8.505 5.687 -5.020 1.00 86.50 307 VAL A N 1
ATOM 2468 C CA . VAL A 1 307 ? -7.521 4.650 -4.665 1.00 86.50 307 VAL A CA 1
ATOM 2469 C C . VAL A 1 307 ? -7.457 3.501 -5.684 1.00 86.50 307 VAL A C 1
ATOM 2471 O O . VAL A 1 307 ? -6.563 2.660 -5.593 1.00 86.50 307 VAL A O 1
ATOM 2474 N N . GLY A 1 308 ? -8.314 3.499 -6.712 1.00 81.19 308 GLY A N 1
ATOM 2475 C CA . GLY A 1 308 ? -8.311 2.515 -7.801 1.00 81.19 308 GLY A CA 1
ATOM 2476 C C . GLY A 1 308 ? -9.188 1.288 -7.547 1.00 81.19 308 GLY A C 1
ATOM 2477 O O . GLY A 1 308 ? -8.920 0.217 -8.088 1.00 81.19 308 GLY A O 1
ATOM 2478 N N . TRP A 1 309 ? -10.220 1.423 -6.717 1.00 85.50 309 TRP A N 1
ATOM 2479 C CA . TRP A 1 309 ? -11.218 0.381 -6.517 1.00 85.50 309 TRP A CA 1
ATOM 2480 C C . TRP A 1 309 ? -12.043 0.139 -7.789 1.00 85.50 309 TRP A C 1
ATOM 2482 O O . TRP A 1 309 ? -12.447 1.089 -8.461 1.00 85.50 309 TRP A O 1
ATOM 2492 N N . SER A 1 310 ? -12.295 -1.130 -8.124 1.00 78.62 310 SER A N 1
ATOM 2493 C CA . SER A 1 310 ? -12.910 -1.531 -9.402 1.00 78.62 310 SER A CA 1
ATOM 2494 C C . SER A 1 310 ? -14.061 -2.542 -9.276 1.00 78.62 310 SER A C 1
ATOM 24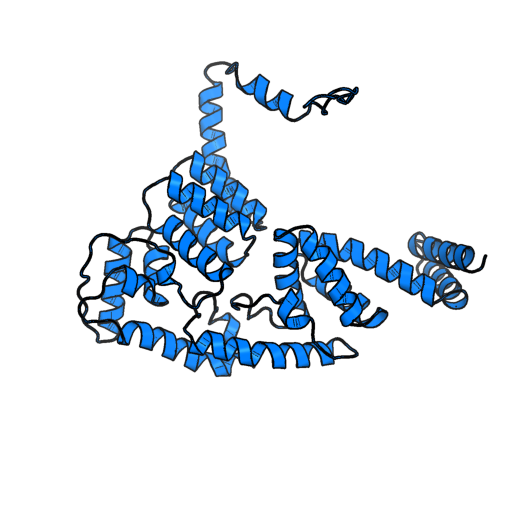96 O O . SER A 1 310 ? -14.510 -3.087 -10.288 1.00 78.62 310 SER A O 1
ATOM 2498 N N . ASP A 1 311 ? -14.579 -2.779 -8.066 1.00 80.62 311 ASP A N 1
ATOM 2499 C CA . ASP A 1 311 ? -15.702 -3.699 -7.854 1.00 80.62 311 ASP A CA 1
ATOM 2500 C C . ASP A 1 311 ? -17.038 -3.060 -8.271 1.00 80.62 311 ASP A C 1
ATOM 2502 O O . ASP A 1 311 ? -17.642 -2.259 -7.555 1.00 80.62 311 ASP A O 1
ATOM 2506 N N . ARG A 1 312 ? -17.511 -3.443 -9.461 1.00 73.94 312 ARG A N 1
ATOM 2507 C CA . ARG A 1 312 ? -18.759 -2.936 -10.045 1.00 73.94 312 ARG A CA 1
ATOM 2508 C C . ARG A 1 312 ? -20.017 -3.401 -9.312 1.00 73.94 312 ARG A C 1
ATOM 2510 O O . ARG A 1 312 ? -21.047 -2.744 -9.456 1.00 73.94 312 ARG A O 1
ATOM 2517 N N . GLU A 1 313 ? -19.991 -4.538 -8.617 1.00 73.25 313 GLU A N 1
ATOM 2518 C CA . GLU A 1 313 ? -21.174 -5.043 -7.908 1.00 73.25 313 GLU A CA 1
ATOM 2519 C C . GLU A 1 313 ? -21.370 -4.267 -6.611 1.00 73.25 313 GLU A C 1
ATOM 2521 O O . GLU A 1 313 ? -22.425 -3.659 -6.420 1.00 73.25 313 GLU A O 1
ATOM 2526 N N . LYS A 1 314 ? -20.314 -4.149 -5.802 1.00 72.25 314 LYS A N 1
ATOM 2527 C CA . LYS A 1 314 ? -20.331 -3.297 -4.606 1.00 72.25 314 LYS A CA 1
ATOM 2528 C C . LYS A 1 314 ? -20.548 -1.819 -4.944 1.00 72.25 314 LYS A C 1
ATOM 2530 O O . LYS A 1 314 ? -21.161 -1.083 -4.172 1.00 72.25 314 LYS A O 1
ATOM 2535 N N . GLU A 1 315 ? -20.081 -1.353 -6.106 1.00 76.25 315 GLU A N 1
ATOM 2536 C CA . GLU A 1 315 ? -20.351 0.015 -6.558 1.00 76.25 315 GLU A CA 1
ATOM 2537 C C . GLU A 1 315 ? -21.858 0.265 -6.735 1.00 76.25 315 GLU A C 1
ATOM 2539 O O . GLU A 1 315 ? -22.354 1.331 -6.360 1.00 76.25 315 GLU A O 1
ATOM 2544 N N . LYS A 1 316 ? -22.612 -0.714 -7.251 1.00 75.44 316 LYS A N 1
ATOM 2545 C CA . LYS A 1 316 ? -24.073 -0.599 -7.356 1.00 75.44 316 LYS A CA 1
ATOM 2546 C C . LYS A 1 316 ? -24.731 -0.548 -5.985 1.00 75.44 316 LYS A C 1
ATOM 2548 O O . LYS A 1 316 ? -25.597 0.294 -5.795 1.00 75.44 316 LYS A O 1
ATOM 2553 N N . GLU A 1 317 ? -24.295 -1.362 -5.027 1.00 69.94 317 GLU A N 1
ATOM 2554 C CA . GLU A 1 317 ? -24.823 -1.339 -3.651 1.00 69.94 317 GLU A CA 1
ATOM 2555 C C . GLU A 1 317 ? -24.567 -0.001 -2.947 1.00 69.94 317 GLU A C 1
ATOM 2557 O O . GLU A 1 317 ? -25.388 0.487 -2.163 1.00 69.94 317 GLU A O 1
ATOM 2562 N N . LEU A 1 318 ? -23.432 0.633 -3.251 1.00 70.12 318 LEU A N 1
ATOM 2563 C CA . LEU A 1 318 ? -23.152 1.985 -2.797 1.00 70.12 318 LEU A CA 1
ATOM 2564 C C . LEU A 1 318 ? -24.147 2.979 -3.390 1.00 70.12 318 LEU A C 1
ATOM 2566 O O . LEU A 1 318 ? -24.695 3.767 -2.627 1.00 70.12 318 LEU A O 1
ATOM 2570 N N . ILE A 1 319 ? -24.400 2.926 -4.701 1.00 68.25 319 ILE A N 1
ATOM 2571 C CA . ILE A 1 319 ? -25.176 3.924 -5.458 1.00 68.25 319 ILE A CA 1
ATOM 2572 C C . ILE A 1 319 ? -26.704 3.698 -5.385 1.00 68.25 319 ILE A C 1
ATOM 2574 O O . ILE A 1 319 ? -27.469 4.659 -5.428 1.00 68.25 319 ILE A O 1
ATOM 2578 N N . GLU A 1 320 ? -27.195 2.468 -5.243 1.00 66.75 320 GLU A N 1
ATOM 2579 C CA . GLU A 1 320 ? -28.631 2.141 -5.299 1.00 66.75 320 GLU A CA 1
ATOM 2580 C C . GLU A 1 320 ? -29.507 2.889 -4.279 1.00 66.75 320 GLU A C 1
ATOM 2582 O O . GLU A 1 320 ? -30.530 3.445 -4.695 1.00 66.75 320 GLU A O 1
ATOM 2587 N N . PRO A 1 321 ? -29.117 3.026 -2.992 1.00 64.75 321 PRO A N 1
ATOM 2588 C CA . PRO A 1 321 ? -29.875 3.825 -2.025 1.00 64.75 321 PRO A CA 1
ATOM 2589 C C . PRO A 1 321 ? -30.079 5.285 -2.475 1.00 64.75 321 PRO A C 1
ATOM 2591 O O . PRO A 1 321 ? -31.081 5.925 -2.128 1.00 64.75 321 PRO A O 1
ATOM 2594 N N . TYR A 1 322 ? -29.159 5.814 -3.289 1.00 62.47 322 TYR A N 1
ATOM 2595 C CA . TYR A 1 322 ? -29.227 7.164 -3.849 1.00 62.47 322 TYR A CA 1
ATOM 2596 C C . TYR A 1 322 ? -30.226 7.266 -4.997 1.00 62.47 322 TYR A C 1
ATOM 2598 O O . TYR A 1 322 ? -31.005 8.217 -5.048 1.00 62.47 322 TYR A O 1
ATOM 2606 N N . LEU A 1 323 ? -30.250 6.271 -5.885 1.00 56.38 323 LEU A N 1
ATOM 2607 C CA . LEU A 1 323 ? -31.189 6.249 -7.005 1.00 56.38 323 LEU A CA 1
ATOM 2608 C C . LEU A 1 323 ? -32.631 6.172 -6.499 1.00 56.38 323 LEU A C 1
ATOM 2610 O O . LEU A 1 323 ? -33.485 6.914 -6.978 1.00 56.38 323 LEU A O 1
ATOM 2614 N N . THR A 1 324 ? -32.887 5.365 -5.465 1.00 57.41 324 THR A N 1
ATOM 2615 C CA . THR A 1 324 ? -34.223 5.248 -4.864 1.00 57.41 324 THR A CA 1
ATOM 2616 C C . THR A 1 324 ? -34.675 6.500 -4.104 1.00 57.41 324 THR A C 1
ATOM 2618 O O . THR A 1 324 ? -35.859 6.842 -4.148 1.00 57.41 324 THR A O 1
ATOM 2621 N N . SER A 1 325 ? -33.761 7.223 -3.443 1.00 54.22 325 SER A N 1
ATOM 2622 C CA . SER A 1 325 ? -34.097 8.455 -2.706 1.00 54.22 325 SER A CA 1
ATOM 2623 C C . SER A 1 325 ? -34.301 9.660 -3.631 1.00 54.22 325 SER A C 1
ATOM 2625 O O . SER A 1 325 ? -35.233 10.433 -3.412 1.00 54.22 325 SER A O 1
ATOM 2627 N N . GLN A 1 326 ? -33.544 9.777 -4.728 1.00 48.19 326 GLN A N 1
ATOM 2628 C CA . GLN A 1 326 ? -33.778 10.812 -5.745 1.00 48.19 326 GLN A CA 1
ATOM 2629 C C . GLN A 1 326 ? -35.046 10.562 -6.577 1.00 48.19 326 GLN A C 1
ATOM 2631 O O . GLN A 1 326 ? -35.753 11.514 -6.915 1.00 48.19 326 GLN A O 1
ATOM 2636 N N . THR A 1 327 ? -35.419 9.303 -6.851 1.00 47.91 327 THR A N 1
ATOM 2637 C CA . THR A 1 327 ? -36.709 9.013 -7.507 1.00 47.91 327 THR A CA 1
ATOM 2638 C C . THR A 1 327 ? -37.923 9.407 -6.664 1.00 47.91 327 THR A C 1
ATOM 2640 O O . THR A 1 327 ? -38.980 9.674 -7.231 1.00 47.91 327 THR A O 1
ATOM 2643 N N . PHE A 1 328 ? -37.782 9.499 -5.336 1.00 42.59 328 PHE A N 1
ATOM 2644 C CA . PHE A 1 328 ? -38.859 9.947 -4.448 1.00 42.59 328 PHE A CA 1
ATOM 2645 C C . PHE A 1 328 ? -38.975 11.481 -4.383 1.00 42.59 328 PHE A C 1
ATOM 2647 O O . PHE A 1 328 ? -40.069 12.009 -4.213 1.00 42.59 328 PHE A O 1
ATOM 2654 N N . VAL A 1 329 ? -37.875 12.214 -4.594 1.00 41.78 329 VAL A N 1
ATOM 2655 C CA . VAL A 1 329 ? -37.897 13.686 -4.704 1.00 41.78 329 VAL A CA 1
ATOM 2656 C C . VAL A 1 329 ? -38.436 14.132 -6.070 1.00 41.78 329 VAL A C 1
ATOM 2658 O O . VAL A 1 329 ? -39.196 15.093 -6.148 1.00 41.78 329 VAL A O 1
ATOM 2661 N N . ARG A 1 330 ? -38.200 13.361 -7.144 1.00 39.72 330 ARG A N 1
ATOM 2662 C CA . ARG A 1 330 ? -38.781 13.638 -8.476 1.00 39.72 330 ARG A CA 1
ATOM 2663 C C . ARG A 1 330 ? -40.311 13.523 -8.557 1.00 39.72 330 ARG A C 1
ATOM 2665 O O . ARG A 1 330 ? -40.882 13.949 -9.559 1.00 39.72 330 ARG A O 1
ATOM 2672 N N . SER A 1 331 ? -41.001 13.005 -7.533 1.00 41.16 331 SER A N 1
ATOM 2673 C CA . SER A 1 331 ? -42.472 13.059 -7.470 1.00 41.16 331 SER A CA 1
ATOM 2674 C C . SER A 1 331 ? -43.020 14.383 -6.912 1.00 41.16 331 SER A C 1
ATOM 2676 O O . SER A 1 331 ? -44.236 14.527 -6.810 1.00 41.16 331 SER A O 1
ATOM 2678 N N . TRP A 1 332 ? -42.154 15.345 -6.569 1.00 43.72 332 TRP A N 1
ATOM 2679 C CA . TRP A 1 332 ? -42.516 16.669 -6.050 1.00 43.72 332 TRP A CA 1
ATOM 2680 C C . TRP A 1 332 ? -41.852 17.806 -6.842 1.00 43.72 332 TRP A C 1
ATOM 2682 O O . TRP A 1 332 ? -41.302 18.728 -6.264 1.00 43.72 332 TRP A O 1
ATOM 2692 N N . GLY A 1 333 ? -41.953 17.773 -8.175 1.00 46.34 333 GLY A N 1
ATOM 2693 C CA . GLY A 1 333 ? -41.539 18.887 -9.041 1.00 46.34 333 GLY A CA 1
ATOM 2694 C C . GLY A 1 333 ? -40.020 19.142 -9.084 1.00 46.34 333 GLY A C 1
ATOM 2695 O O . GLY A 1 333 ? -39.276 18.627 -8.255 1.00 46.34 333 GLY A O 1
ATOM 2696 N N . PRO A 1 334 ? -39.527 19.875 -10.095 1.00 40.12 334 PRO A N 1
ATOM 2697 C CA . PRO A 1 334 ? -38.104 20.176 -10.214 1.00 40.12 334 PRO A CA 1
ATOM 2698 C C . PRO A 1 334 ? -37.666 21.169 -9.129 1.00 40.12 334 PRO A C 1
ATOM 2700 O O . PRO A 1 334 ? -38.295 22.215 -8.950 1.00 40.12 334 PRO A O 1
ATOM 2703 N N . ASP A 1 335 ? -36.587 20.825 -8.426 1.00 47.34 335 ASP A N 1
ATOM 2704 C CA . ASP A 1 335 ? -35.889 21.701 -7.487 1.00 47.34 335 ASP A CA 1
ATOM 2705 C C . ASP A 1 335 ? -35.116 22.775 -8.288 1.00 47.34 335 ASP A C 1
ATOM 2707 O O . ASP A 1 335 ? -34.281 22.411 -9.123 1.00 47.34 335 ASP A O 1
ATOM 2711 N N . PRO A 1 336 ? -35.387 24.085 -8.120 1.00 51.44 336 PRO A N 1
ATOM 2712 C CA . PRO A 1 336 ? -34.789 25.140 -8.948 1.00 51.44 336 PRO A CA 1
ATOM 2713 C C . PRO A 1 336 ? -33.264 25.278 -8.817 1.00 51.44 336 PRO A C 1
ATOM 2715 O O . PRO A 1 336 ? -32.648 25.960 -9.635 1.00 51.44 336 PRO A O 1
ATOM 2718 N N . GLU A 1 337 ? -32.644 24.670 -7.802 1.00 53.72 337 GLU A N 1
ATOM 2719 C CA . GLU A 1 337 ? -31.202 24.793 -7.549 1.00 53.72 337 GLU A CA 1
ATOM 2720 C C . GLU A 1 337 ? -30.348 23.742 -8.289 1.00 53.72 337 GLU A C 1
ATOM 2722 O O . GLU A 1 337 ? -29.145 23.948 -8.462 1.00 53.72 337 GLU A O 1
ATOM 2727 N N . GLU A 1 338 ? -30.939 22.656 -8.807 1.00 48.31 338 GLU A N 1
ATOM 2728 C CA . GLU A 1 338 ? -30.183 21.590 -9.495 1.00 48.31 338 GLU A CA 1
ATOM 2729 C C . GLU A 1 338 ? -29.826 21.953 -10.957 1.00 48.31 338 GLU A C 1
ATOM 2731 O O . GLU A 1 338 ? -28.763 21.564 -11.442 1.00 48.31 338 GLU A O 1
ATOM 2736 N N . GLU A 1 339 ? -30.615 22.804 -11.635 1.00 45.88 339 GLU A N 1
ATOM 2737 C CA . GLU A 1 339 ? -30.269 23.329 -12.978 1.00 45.88 339 GLU A CA 1
ATOM 2738 C C . GLU A 1 339 ? -29.088 24.323 -12.957 1.00 45.88 339 GLU A C 1
ATOM 2740 O O . GLU A 1 339 ? -28.442 24.551 -13.982 1.00 45.88 339 GLU A O 1
ATOM 2745 N N . SER A 1 340 ? -28.773 24.900 -11.793 1.00 51.69 340 SER A N 1
ATOM 2746 C CA . SER A 1 340 ? -27.635 25.811 -11.606 1.00 51.69 340 SER A CA 1
ATOM 2747 C C . SER A 1 340 ? -26.299 25.059 -11.533 1.00 51.69 340 SER A C 1
ATOM 2749 O O . SER A 1 340 ? -25.290 25.539 -12.048 1.00 51.69 340 SER A O 1
ATOM 2751 N N . TYR A 1 341 ? -26.277 23.868 -10.928 1.00 46.03 341 TYR A N 1
ATOM 2752 C CA . TYR A 1 341 ? -25.037 23.113 -10.719 1.00 46.03 341 TYR A CA 1
ATOM 2753 C C . TYR A 1 341 ? -24.547 22.378 -11.973 1.00 46.03 341 TYR A C 1
ATOM 2755 O O . TYR A 1 341 ? -23.339 22.289 -12.187 1.00 46.03 341 TYR A O 1
ATOM 2763 N N . GLU A 1 342 ? -25.448 21.894 -12.835 1.00 44.56 342 GLU A N 1
ATOM 2764 C CA . GLU A 1 342 ? -25.037 21.239 -14.087 1.00 44.56 342 GLU A CA 1
ATOM 2765 C C . GLU A 1 342 ? -24.539 22.232 -15.154 1.00 44.56 342 GLU A C 1
ATOM 2767 O O . GLU A 1 342 ? -23.733 21.848 -16.001 1.00 44.56 342 GLU A O 1
ATOM 2772 N N . ARG A 1 343 ? -24.928 23.519 -15.091 1.00 46.28 343 ARG A N 1
ATOM 2773 C CA . ARG A 1 343 ? -24.374 24.558 -15.986 1.00 46.28 343 ARG A CA 1
ATOM 2774 C C . ARG A 1 343 ? -22.963 25.009 -15.612 1.00 46.28 343 ARG A C 1
ATOM 2776 O O . ARG A 1 343 ? -22.172 25.269 -16.508 1.00 46.28 343 ARG A O 1
ATOM 2783 N N . GLN A 1 344 ? -22.607 25.028 -14.327 1.00 44.91 344 GLN A N 1
ATOM 2784 C CA . GLN A 1 344 ? -21.277 25.483 -13.887 1.00 44.91 344 GLN A CA 1
ATOM 2785 C C . GLN A 1 34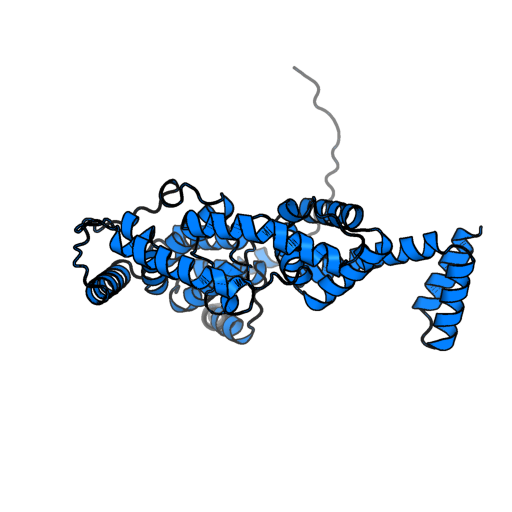4 ? -20.139 24.485 -14.161 1.00 44.91 344 GLN A C 1
ATOM 2787 O O . GLN A 1 344 ? -18.972 24.839 -14.030 1.00 44.91 344 GLN A O 1
ATOM 2792 N N . LEU A 1 345 ? -20.446 23.245 -14.555 1.00 43.78 345 LEU A N 1
ATOM 2793 C CA . LEU A 1 345 ? -19.440 22.226 -14.885 1.00 43.78 345 LEU A CA 1
ATOM 2794 C C . LEU A 1 345 ? -18.947 22.281 -16.343 1.00 43.78 345 LEU A C 1
ATOM 2796 O O . LEU A 1 345 ? -18.012 21.557 -16.676 1.00 43.78 345 LEU A O 1
ATOM 2800 N N . TYR A 1 346 ? -19.546 23.126 -17.194 1.00 45.03 346 TYR A N 1
ATOM 2801 C CA . TYR A 1 346 ? -19.233 23.206 -18.630 1.00 45.03 346 TYR A CA 1
ATOM 2802 C C . TYR A 1 346 ? -19.043 24.630 -19.177 1.00 45.03 346 TYR A C 1
ATOM 2804 O O . TYR A 1 346 ? -18.934 24.792 -20.391 1.00 45.03 346 TYR A O 1
ATOM 2812 N N . GLU A 1 347 ? -18.979 25.657 -18.329 1.00 40.56 347 GLU A N 1
ATOM 2813 C CA . GLU A 1 347 ? -18.562 26.990 -18.778 1.00 40.56 347 GLU A CA 1
ATOM 2814 C C . GLU A 1 347 ? -17.027 27.067 -18.751 1.00 40.56 347 GLU A C 1
ATOM 2816 O O . GLU A 1 347 ? -16.394 26.976 -17.698 1.00 40.56 347 GLU A O 1
ATOM 2821 N N . GLU A 1 348 ? -16.433 27.146 -19.946 1.00 45.03 348 GLU A N 1
ATOM 2822 C CA . GLU A 1 348 ? -15.021 27.474 -20.146 1.00 45.03 348 GLU A CA 1
ATOM 2823 C C . GLU A 1 348 ? -14.699 28.789 -19.414 1.00 45.03 348 GLU A C 1
ATOM 2825 O O . GLU A 1 348 ? -15.519 29.709 -19.434 1.00 45.03 348 GLU A O 1
ATOM 2830 N N . PRO A 1 349 ? -13.540 28.909 -18.744 1.00 43.12 349 PRO A N 1
ATOM 2831 C CA . PRO A 1 349 ? -13.165 30.168 -18.122 1.00 43.12 349 PRO A CA 1
ATOM 2832 C C . PRO A 1 349 ? -12.944 31.220 -19.213 1.00 43.12 349 PRO A C 1
ATOM 2834 O O . PRO A 1 349 ? -12.050 31.064 -20.046 1.00 43.12 349 PRO A O 1
ATOM 2837 N N . ASP A 1 350 ? -13.746 32.285 -19.184 1.00 42.34 350 ASP A N 1
ATOM 2838 C CA . ASP A 1 350 ? -13.499 33.491 -19.969 1.00 42.34 350 ASP A CA 1
ATOM 2839 C C . ASP A 1 350 ? -12.066 33.988 -19.702 1.00 42.34 350 ASP A C 1
ATOM 2841 O O . ASP A 1 350 ? -11.622 34.105 -18.553 1.00 42.34 350 ASP A O 1
ATOM 2845 N N . GLU A 1 351 ? -11.338 34.252 -20.789 1.00 42.97 351 GLU A N 1
ATOM 2846 C CA . GLU A 1 351 ? -10.033 34.906 -20.794 1.00 42.97 351 GLU A CA 1
ATOM 2847 C C . GLU A 1 351 ? -10.123 36.232 -20.025 1.00 42.97 351 GLU A C 1
ATOM 2849 O O . GLU A 1 351 ? -10.756 37.190 -20.469 1.00 42.97 351 GLU A O 1
ATOM 2854 N N . TYR A 1 352 ? -9.475 36.302 -18.862 1.00 44.19 352 TYR A N 1
ATOM 2855 C CA . TYR A 1 352 ? -9.222 37.578 -18.206 1.00 44.19 352 TYR A CA 1
ATOM 2856 C C . TYR A 1 352 ? -7.966 38.207 -18.813 1.00 44.19 352 TYR A C 1
ATOM 2858 O O . TYR A 1 352 ? -6.845 37.781 -18.525 1.00 44.19 352 TYR A O 1
ATOM 2866 N N . ASP A 1 353 ? -8.181 39.241 -19.629 1.00 44.62 353 ASP A N 1
ATOM 2867 C CA . ASP A 1 353 ? -7.190 40.274 -19.930 1.00 44.62 353 ASP A CA 1
ATOM 2868 C C . ASP A 1 353 ? -6.700 40.883 -18.607 1.00 44.62 353 ASP A C 1
ATOM 2870 O O . ASP A 1 353 ? -7.455 41.533 -17.876 1.00 44.62 353 ASP A O 1
ATOM 2874 N N . TYR A 1 354 ? -5.427 40.658 -18.285 1.00 42.84 354 TYR A N 1
ATOM 2875 C CA . TYR A 1 354 ? -4.723 41.446 -17.281 1.00 42.84 354 TYR A CA 1
ATOM 2876 C C . TYR A 1 354 ? -4.139 42.674 -17.974 1.00 42.84 354 TYR A C 1
ATOM 2878 O O . TYR A 1 354 ? -3.025 42.626 -18.493 1.00 42.84 354 TYR A O 1
ATOM 2886 N N . ASP A 1 355 ? -4.912 43.758 -17.968 1.00 43.16 355 ASP A N 1
ATOM 2887 C CA . ASP A 1 355 ? -4.388 45.101 -18.188 1.00 43.16 355 ASP A CA 1
ATOM 2888 C C . ASP A 1 355 ? -3.718 45.634 -16.910 1.00 43.16 355 ASP A C 1
ATOM 2890 O O . ASP A 1 355 ? -4.102 45.321 -15.778 1.00 43.16 355 ASP A O 1
ATOM 2894 N N . ASP A 1 356 ? -2.680 46.417 -17.177 1.00 46.91 356 ASP A N 1
ATOM 2895 C CA . ASP A 1 356 ? -1.692 47.049 -16.312 1.00 46.91 356 ASP A CA 1
ATOM 2896 C C . ASP A 1 356 ? -2.227 47.915 -15.146 1.00 46.91 356 ASP A C 1
ATOM 2898 O O . ASP A 1 356 ? -3.406 48.242 -15.028 1.00 46.91 356 ASP A O 1
ATOM 2902 N N . ASP A 1 357 ? -1.248 48.355 -14.347 1.00 44.38 357 ASP A N 1
ATOM 2903 C CA . ASP A 1 357 ? -1.244 49.466 -13.386 1.00 44.38 357 ASP A CA 1
ATOM 2904 C C . ASP A 1 357 ? -1.554 49.142 -11.922 1.00 44.38 357 ASP A C 1
ATOM 2906 O O . ASP A 1 357 ? -2.689 49.231 -11.473 1.00 44.38 357 ASP A O 1
ATOM 2910 N N . TYR A 1 358 ? -0.488 48.964 -11.128 1.00 37.72 358 TYR A N 1
ATOM 2911 C CA . TYR A 1 358 ? -0.355 49.689 -9.856 1.00 37.72 358 TYR A CA 1
ATOM 2912 C C . TYR A 1 358 ? 1.119 49.997 -9.537 1.00 37.72 358 TYR A C 1
ATOM 2914 O O . TYR A 1 358 ? 1.846 49.197 -8.946 1.00 37.72 358 TYR A O 1
ATOM 2922 N N . GLU A 1 359 ? 1.537 51.214 -9.894 1.00 45.47 359 GLU A N 1
ATOM 2923 C CA . GLU A 1 359 ? 2.530 51.969 -9.129 1.00 45.47 359 GLU A CA 1
ATOM 2924 C C . GLU A 1 359 ? 1.906 52.496 -7.819 1.00 45.47 359 GLU A C 1
ATOM 2926 O O . GLU A 1 359 ? 0.730 52.862 -7.786 1.00 45.47 359 GLU A O 1
ATOM 2931 N N . TYR A 1 360 ? 2.773 52.629 -6.806 1.00 45.34 360 TYR A N 1
ATOM 2932 C CA . TYR A 1 360 ? 2.778 53.564 -5.666 1.00 45.34 360 TYR A CA 1
ATOM 2933 C C . TYR A 1 360 ? 2.715 52.988 -4.231 1.00 45.34 360 TYR A C 1
ATOM 2935 O O . TYR A 1 360 ? 1.671 52.556 -3.748 1.00 45.34 360 TYR A O 1
ATOM 2943 N N . TRP A 1 361 ? 3.854 53.238 -3.555 1.00 53.50 361 TRP A N 1
ATOM 2944 C CA . TRP A 1 361 ? 4.230 53.228 -2.125 1.00 53.50 361 TRP A CA 1
ATOM 2945 C C . TRP A 1 361 ? 4.802 51.946 -1.520 1.00 53.50 361 TRP A C 1
ATOM 2947 O O . TRP A 1 361 ? 4.034 51.035 -1.150 1.00 53.50 361 TRP A O 1
#

Foldseek 3Di:
DLLVQLVVLQVCLVPDPDPVSSVVSNVSSCVSCVPSSLVVLLVVLLVVLQVCLVLLVLVSNLVSLQSNCLRPNDLVSLVSLVVQCVVALLSQQSVQCSLCSNLVNNLVLLALDRSSVQLNPADDSHSVSSSVRSCVSVVVSVLVCLVVQSCQLNDLVSLCDPPSVVCSVSNVVSLLVLLVVADLAAELLSLCLGNQSVVQCLLVLENVRSVVVSQVVCVVVVHHHHYHDPDDDQDQVSQPPGHPLSSLLSSLSCQLRYPPDLVSNLVSLQSLLSNLRLSCLVSLLSSLVVDPDLNSLVSSLVSNVSNNNDDPVSNCVSCVVVVVVVVVVVVPDDDPCVVVVVVVVPDDDDDDDDDDDDDDD

Sequence (361 aa):
MNDILAETWFRMSESTPDKILAEIYLQNALKISPELVQRIRCARTREELYEQIESRNYASACSSLELLVEAQGWKVTHSQLMDLCAQSLPLRERTGDVLLHFFGLSTLLGLDIDPVEAFASLSGNDVSSLQVCARETVFPLFKEQVAQGNTYFLDVEQLQDLPFLMVLPNILSRREQEVLSLSETPSHNEILRTYYGFIIMTASWNLEQGTERFVELCRTLGKRIEVRSKRLTIMDYLWKGFSPRMQVLLKNTARLCLTKSSDVQEDAIRILGETVDVRVIRVLEDAIEHIHETSVRRTLHKTLKAVGWSDREKEKELIEPYLTSQTFVRSWGPDPEEESYERQLYEEPDEYDYDDDYEYW